Protein AF-A0A317JWA4-F1 (afdb_monomer)

Radius of gyration: 22.28 Å; Cα contacts (8 Å, |Δi|>4): 215; chains: 1; bounding box: 75×47×64 Å

Solvent-accessible surface area (backbone atoms only — not comparable to full-atom values): 10446 Å² total; per-residue (Å²): 138,48,79,30,41,70,58,47,50,59,45,39,51,32,24,43,50,29,19,54,51,36,69,51,45,51,75,50,59,35,30,47,61,43,40,54,51,50,48,53,36,50,50,33,49,51,50,31,51,49,51,54,50,51,41,45,54,52,23,72,74,45,94,72,81,50,48,48,33,58,38,31,61,36,40,56,69,20,45,63,34,45,49,48,29,62,68,49,19,50,55,49,53,51,53,51,44,53,61,39,50,74,37,62,91,49,40,82,43,71,49,53,47,60,60,39,23,61,49,31,35,44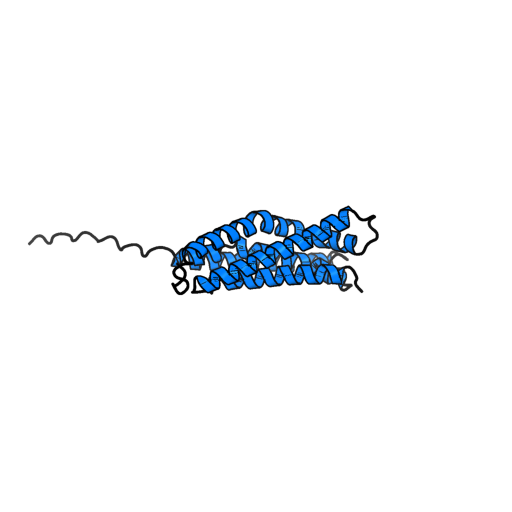,66,56,29,44,35,33,44,47,24,29,57,37,38,46,67,36,53,42,38,51,74,72,44,66,57,74,79,39,69,88,47,30,53,57,53,51,50,53,50,52,50,52,51,49,54,52,46,52,54,30,50,55,53,23,50,61,32,45,63,69,42,52,73,79,75,73,72,73,79,73,72,85,72,82,82,87,125

Nearest PDB structures (foldseek):
  7n9z-assembly1_H  TM=6.787E-01  e=3.037E+00  Escherichia coli
  1dov-assembly1_A  TM=6.190E-01  e=2.265E+00  Mus musculus

pLDDT: mean 80.53, std 8.19, range [46.81, 91.75]

Foldseek 3Di:
DFPLLVLLVVLLVLLVVLLVLLVCLLVDFWLQVNLVSLVVNLVSLVVSLVSLVVLLVVLVVDPCPDSSVLNNVLLPQLVVLNVLCVPQQNVLSVVLNVVSVVCVVPGGDTDALVSSLSSLACSHNLSSVLSSLSNVQSNCVRVVHNQVPDPVRVVVSVVVSVVVSVVSNVVSVVSSVVSVVVNDDPPPPPPPPPDDDDD

Secondary structure (DSSP, 8-state):
--TTHHHHHHHHHHHHHHHHHHHHGGG--BHHHHHHHHHHHHHHHHHHHHHHHHHHHHHHTS-S-SHHHHHHHHTHHHHHHHHHIIIIIHHHHHHHHHHHHTTTTSTTSBPPHHHHHHHT-HHHHHHHHHHHHHTHHHHHHHTT--TTS-HHHHHHHHHHHHHHHHHHHHHHHHHHHHHHHTTSPP-------------

Mean predicted aligned error: 9.05 Å

Structure (mmCIF, N/CA/C/O backbone):
data_AF-A0A317JWA4-F1
#
_entry.id   AF-A0A317JWA4-F1
#
loop_
_atom_site.group_PDB
_atom_site.id
_atom_site.type_symbol
_atom_site.label_atom_id
_atom_site.label_alt_id
_atom_site.label_comp_id
_atom_site.label_asym_id
_atom_site.label_entity_id
_atom_site.label_seq_id
_atom_site.pdbx_PDB_ins_code
_atom_site.Cartn_x
_atom_site.Cartn_y
_atom_site.Cartn_z
_atom_site.occupancy
_atom_site.B_iso_or_equiv
_atom_site.auth_seq_id
_atom_site.auth_comp_id
_atom_site.auth_asym_id
_atom_site.auth_atom_id
_atom_site.pdbx_PDB_model_num
ATOM 1 N N . MET A 1 1 ? 12.865 -14.359 -21.481 1.00 46.81 1 MET A N 1
ATOM 2 C CA . MET A 1 1 ? 11.847 -14.136 -20.443 1.00 46.81 1 MET A CA 1
ATOM 3 C C . MET A 1 1 ? 12.097 -15.112 -19.292 1.00 46.81 1 MET A C 1
ATOM 5 O O . MET A 1 1 ? 12.116 -16.295 -19.587 1.00 46.81 1 MET A O 1
ATOM 9 N N . ASP A 1 2 ? 12.357 -14.796 -18.017 1.00 59.78 2 ASP A N 1
ATOM 10 C CA . ASP A 1 2 ? 12.606 -13.531 -17.308 1.00 59.78 2 ASP A CA 1
ATOM 11 C C . ASP A 1 2 ? 13.135 -13.805 -15.876 1.00 59.78 2 ASP A C 1
ATOM 13 O O . ASP A 1 2 ? 12.371 -13.820 -14.911 1.00 59.78 2 ASP A O 1
ATOM 17 N N . ASP A 1 3 ? 14.452 -13.950 -15.696 1.00 68.00 3 ASP A N 1
ATOM 18 C CA . ASP A 1 3 ? 15.056 -14.156 -14.357 1.00 68.00 3 ASP A CA 1
ATOM 19 C C . ASP A 1 3 ? 14.853 -12.981 -13.385 1.00 68.00 3 ASP A C 1
ATOM 21 O O . ASP A 1 3 ? 15.056 -13.107 -12.184 1.00 68.00 3 ASP A O 1
ATOM 25 N N . HIS A 1 4 ? 14.470 -11.812 -13.894 1.00 74.06 4 HIS A N 1
ATOM 26 C CA . HIS A 1 4 ? 14.166 -10.650 -13.064 1.00 74.06 4 HIS A CA 1
ATOM 27 C C . HIS A 1 4 ? 12.657 -10.501 -12.801 1.00 74.06 4 HIS A C 1
ATOM 29 O O . HIS A 1 4 ? 12.274 -9.966 -11.762 1.00 74.06 4 HIS A O 1
ATOM 35 N N . LEU A 1 5 ? 11.783 -11.044 -13.663 1.00 80.25 5 LEU A N 1
ATOM 36 C CA . LEU A 1 5 ? 10.339 -11.124 -13.401 1.00 80.25 5 LEU A CA 1
ATOM 37 C C . LEU A 1 5 ? 10.052 -12.155 -12.308 1.00 80.25 5 LEU A C 1
ATOM 39 O O . LEU A 1 5 ? 9.226 -11.892 -11.438 1.00 80.25 5 LEU A O 1
ATOM 43 N N . THR A 1 6 ? 10.784 -13.274 -12.279 1.00 83.44 6 THR A N 1
ATOM 44 C CA . THR A 1 6 ? 10.707 -14.264 -11.185 1.00 83.44 6 THR A CA 1
ATOM 45 C C . THR A 1 6 ? 11.052 -13.661 -9.819 1.00 83.44 6 THR A C 1
ATOM 47 O O . THR A 1 6 ? 10.530 -14.122 -8.806 1.00 83.44 6 THR A O 1
ATOM 50 N N . VAL A 1 7 ? 11.861 -12.595 -9.783 1.00 82.69 7 VAL A N 1
ATOM 51 C CA . VAL A 1 7 ? 12.200 -11.831 -8.570 1.00 82.69 7 VAL A CA 1
ATOM 52 C C . VAL A 1 7 ? 11.172 -10.731 -8.270 1.00 82.69 7 VAL A C 1
ATOM 54 O O . VAL A 1 7 ? 10.770 -10.557 -7.119 1.00 82.69 7 VAL A O 1
ATOM 57 N N . LEU A 1 8 ? 10.708 -9.989 -9.281 1.00 84.12 8 LEU A N 1
ATOM 58 C CA . LEU A 1 8 ? 9.765 -8.876 -9.098 1.00 84.12 8 LEU A CA 1
ATOM 59 C C . LEU A 1 8 ? 8.338 -9.339 -8.775 1.00 84.12 8 LEU A C 1
ATOM 61 O O . LEU A 1 8 ? 7.655 -8.708 -7.965 1.00 84.12 8 LEU A O 1
ATOM 65 N N . LEU A 1 9 ? 7.885 -10.442 -9.371 1.00 87.00 9 LEU A N 1
ATOM 66 C CA . LEU A 1 9 ? 6.538 -10.981 -9.189 1.00 87.00 9 LEU A CA 1
ATOM 67 C C . LEU A 1 9 ? 6.206 -11.323 -7.723 1.00 87.00 9 LEU A C 1
ATOM 69 O O . LEU A 1 9 ? 5.162 -10.868 -7.248 1.00 87.00 9 LEU A O 1
ATOM 73 N N . PRO A 1 10 ? 7.048 -12.053 -6.959 1.00 88.81 10 PRO A N 1
ATOM 74 C CA . PRO A 1 10 ? 6.758 -12.328 -5.554 1.00 88.81 10 PRO A CA 1
ATOM 75 C C . PRO A 1 10 ? 6.752 -11.051 -4.709 1.00 88.81 10 PRO A C 1
ATOM 77 O O . PRO A 1 10 ? 5.904 -10.911 -3.829 1.00 88.81 10 PRO A O 1
ATOM 80 N N . ILE A 1 11 ? 7.632 -10.085 -4.997 1.00 87.69 11 ILE A N 1
ATOM 81 C CA . ILE A 1 11 ? 7.652 -8.788 -4.305 1.00 87.69 11 ILE A CA 1
ATOM 82 C C . ILE A 1 11 ? 6.329 -8.054 -4.533 1.00 87.69 11 ILE A C 1
ATOM 84 O O . ILE A 1 11 ? 5.673 -7.641 -3.573 1.00 87.69 11 ILE A O 1
ATOM 88 N N . ALA A 1 12 ? 5.899 -7.944 -5.789 1.00 88.44 12 ALA A N 1
ATOM 89 C CA . ALA A 1 12 ? 4.639 -7.306 -6.147 1.00 88.44 12 ALA A CA 1
ATOM 90 C C . ALA A 1 12 ? 3.431 -8.016 -5.525 1.00 88.44 12 ALA A C 1
ATOM 92 O O . ALA A 1 12 ? 2.554 -7.355 -4.967 1.00 88.44 12 ALA A O 1
ATOM 93 N N . ALA A 1 13 ? 3.410 -9.351 -5.543 1.00 89.62 13 ALA A N 1
ATOM 94 C CA . ALA A 1 13 ? 2.350 -10.144 -4.930 1.00 89.62 13 ALA A CA 1
ATOM 95 C C . ALA A 1 13 ? 2.246 -9.893 -3.416 1.00 89.62 13 ALA A C 1
ATOM 97 O O . ALA A 1 13 ? 1.141 -9.731 -2.894 1.00 89.62 13 ALA A O 1
ATOM 98 N N . VAL A 1 14 ? 3.378 -9.799 -2.709 1.00 91.75 14 VAL A N 1
ATOM 99 C CA . VAL A 1 14 ? 3.403 -9.512 -1.267 1.00 91.75 14 VAL A CA 1
ATOM 100 C C . VAL A 1 14 ? 2.891 -8.100 -0.969 1.00 91.75 14 VAL A C 1
ATOM 102 O O . VAL A 1 14 ? 2.053 -7.939 -0.077 1.00 91.75 14 VAL A O 1
ATOM 105 N N . TRP A 1 15 ? 3.328 -7.085 -1.722 1.00 89.12 15 TRP A N 1
ATOM 106 C CA . TRP A 1 15 ? 2.845 -5.707 -1.556 1.00 89.12 15 TRP A CA 1
ATOM 107 C C . TRP A 1 15 ? 1.352 -5.572 -1.870 1.00 89.12 15 TRP A C 1
ATOM 109 O O . TRP A 1 15 ? 0.616 -4.923 -1.118 1.00 89.12 15 TRP A O 1
ATOM 119 N N . LEU A 1 16 ? 0.875 -6.246 -2.917 1.00 87.38 16 LEU A N 1
ATOM 120 C CA . LEU A 1 16 ? -0.541 -6.286 -3.275 1.00 87.38 16 LEU A CA 1
ATOM 121 C C . LEU A 1 16 ? -1.373 -6.960 -2.175 1.00 87.38 16 LEU A C 1
ATOM 123 O O . LEU A 1 16 ? -2.374 -6.400 -1.722 1.00 87.38 16 LEU A O 1
ATOM 127 N N . ALA A 1 17 ? -0.934 -8.124 -1.690 1.00 89.06 17 ALA A N 1
ATOM 128 C CA . ALA A 1 17 ? -1.590 -8.830 -0.595 1.00 89.06 17 ALA A CA 1
ATOM 129 C C . ALA A 1 17 ? -1.648 -7.963 0.673 1.00 89.06 17 ALA A C 1
ATOM 131 O O . ALA A 1 17 ? -2.700 -7.870 1.309 1.00 89.06 17 ALA A O 1
ATOM 132 N N . ALA A 1 18 ? -0.557 -7.269 1.014 1.00 86.31 18 ALA A N 1
ATOM 133 C CA . ALA A 1 18 ? -0.523 -6.338 2.139 1.00 86.31 18 ALA A CA 1
ATOM 134 C C . ALA A 1 18 ? -1.548 -5.201 1.966 1.00 86.31 18 ALA A C 1
ATOM 136 O O . ALA A 1 18 ? -2.316 -4.918 2.890 1.00 86.31 18 ALA A O 1
ATOM 137 N N . GLY A 1 19 ? -1.621 -4.600 0.774 1.00 84.12 19 GLY A N 1
ATOM 138 C CA . GLY A 1 19 ? -2.586 -3.548 0.444 1.00 84.12 19 GLY A CA 1
ATOM 139 C C . GLY A 1 19 ? -4.048 -4.003 0.549 1.00 84.12 19 GLY A C 1
ATOM 140 O O . GLY A 1 19 ? -4.878 -3.277 1.103 1.00 84.12 19 GLY A O 1
ATOM 141 N N . ILE A 1 20 ? -4.365 -5.217 0.086 1.00 85.88 20 ILE A N 1
ATOM 142 C CA . ILE A 1 20 ? -5.709 -5.820 0.193 1.00 85.88 20 ILE A CA 1
ATOM 143 C C . ILE A 1 20 ? -6.069 -6.086 1.659 1.00 85.88 20 ILE A C 1
ATOM 145 O O . ILE A 1 20 ? -7.181 -5.795 2.112 1.00 85.88 20 ILE A O 1
ATOM 149 N N . VAL A 1 21 ? -5.126 -6.629 2.432 1.00 86.75 21 VAL A N 1
ATOM 150 C CA . VAL A 1 21 ? -5.325 -6.911 3.858 1.00 86.75 21 VAL A CA 1
ATOM 151 C C . VAL A 1 21 ? -5.569 -5.617 4.637 1.00 86.75 21 VAL A C 1
ATOM 153 O O . VAL A 1 21 ? -6.487 -5.584 5.462 1.00 86.75 21 VAL A O 1
ATOM 156 N N . ALA A 1 22 ? -4.808 -4.558 4.350 1.00 86.19 22 ALA A N 1
ATOM 157 C CA . ALA A 1 22 ? -4.971 -3.247 4.971 1.00 86.19 22 ALA A CA 1
ATOM 158 C C . ALA A 1 22 ? -6.333 -2.611 4.652 1.00 86.19 22 ALA A C 1
ATOM 160 O O . ALA A 1 22 ? -7.020 -2.148 5.565 1.00 86.19 22 ALA A O 1
ATOM 161 N N . ASP A 1 23 ? -6.786 -2.669 3.396 1.00 85.38 23 ASP A N 1
ATOM 162 C CA . ASP A 1 23 ? -8.100 -2.147 2.987 1.00 85.38 23 ASP A CA 1
ATOM 163 C C . ASP A 1 23 ? -9.266 -2.885 3.682 1.00 85.38 23 ASP A C 1
ATOM 165 O O . ASP A 1 23 ? -10.340 -2.325 3.943 1.00 85.38 23 ASP A O 1
ATOM 169 N N . GLY A 1 24 ? -9.047 -4.142 4.065 1.00 82.69 24 GLY A N 1
ATOM 170 C CA . GLY A 1 24 ? -10.004 -4.947 4.814 1.00 82.69 24 GLY A CA 1
ATOM 171 C C . GLY A 1 24 ? -10.079 -4.660 6.320 1.00 82.69 24 GLY A C 1
ATOM 172 O O . GLY A 1 24 ? -11.058 -5.080 6.942 1.00 82.69 24 GLY A O 1
ATOM 173 N N . LEU A 1 25 ? -9.102 -3.976 6.930 1.00 82.00 25 LEU A N 1
ATOM 174 C CA . LEU A 1 25 ? -9.050 -3.782 8.391 1.00 82.00 25 LEU A CA 1
ATOM 175 C C . LEU A 1 25 ? -10.257 -3.020 8.974 1.00 82.00 25 LEU A C 1
ATOM 177 O O . LEU A 1 25 ? -10.828 -3.506 9.950 1.00 82.00 25 LEU A O 1
ATOM 181 N N . PRO A 1 26 ? -10.725 -1.895 8.394 1.00 80.06 26 PRO A N 1
ATOM 182 C CA . PRO A 1 26 ? -11.790 -1.090 9.010 1.00 80.06 26 PRO A CA 1
ATOM 183 C C . PRO A 1 26 ? -13.173 -1.758 9.000 1.00 80.06 26 PRO A C 1
ATOM 185 O O . PRO A 1 26 ? -14.088 -1.315 9.697 1.00 80.06 26 PRO A O 1
ATOM 188 N N . ARG A 1 27 ? -13.347 -2.811 8.187 1.00 79.88 27 ARG A N 1
ATOM 189 C CA . ARG A 1 27 ? -14.602 -3.577 8.082 1.00 79.88 27 ARG A CA 1
ATOM 190 C C . ARG A 1 27 ? -14.746 -4.636 9.176 1.00 79.88 27 ARG A C 1
ATOM 192 O O . ARG A 1 27 ? -15.767 -5.299 9.224 1.00 79.88 27 ARG A O 1
ATOM 199 N N . LEU A 1 28 ? -13.730 -4.831 10.015 1.00 80.75 28 LEU A N 1
ATOM 200 C CA . LEU A 1 28 ? -13.779 -5.822 11.082 1.00 80.75 28 LEU A CA 1
ATOM 201 C C . LEU A 1 28 ? -14.456 -5.246 12.324 1.00 80.75 28 LEU A C 1
ATOM 203 O O . LEU A 1 28 ? -14.030 -4.215 12.841 1.00 80.75 28 LEU A O 1
ATOM 207 N N . ASP A 1 29 ? -15.471 -5.954 12.816 1.00 79.38 29 ASP A N 1
ATOM 208 C CA . ASP A 1 29 ? -16.260 -5.519 13.974 1.00 79.38 29 ASP A CA 1
ATOM 209 C C . ASP A 1 29 ? -15.769 -6.119 15.302 1.00 79.38 29 ASP A C 1
ATOM 211 O O . ASP A 1 29 ? -16.098 -5.605 16.365 1.00 79.38 29 ASP A O 1
ATOM 215 N N . ARG A 1 30 ? -14.946 -7.179 15.262 1.00 80.06 30 ARG A N 1
ATOM 216 C CA . ARG A 1 30 ? -14.456 -7.893 16.459 1.00 80.06 30 ARG A CA 1
ATOM 217 C C . ARG A 1 30 ? -12.973 -7.655 16.723 1.00 80.06 30 ARG A C 1
ATOM 219 O O . ARG A 1 30 ? -12.146 -7.768 15.808 1.00 80.06 30 ARG A O 1
ATOM 226 N N . ALA A 1 31 ? -12.616 -7.450 17.992 1.00 79.94 31 ALA A N 1
ATOM 227 C CA . ALA A 1 31 ? -11.235 -7.227 18.426 1.00 79.94 31 ALA A CA 1
ATOM 228 C C . ALA A 1 31 ? -10.292 -8.391 18.055 1.00 79.94 31 ALA A C 1
ATOM 230 O O . ALA A 1 31 ? -9.182 -8.170 17.559 1.00 79.94 31 ALA A O 1
ATOM 231 N N . ARG A 1 32 ? -10.743 -9.649 18.197 1.00 81.88 32 ARG A N 1
ATOM 232 C CA . ARG A 1 32 ? -9.956 -10.841 17.817 1.00 81.88 32 ARG A CA 1
ATOM 233 C C . ARG A 1 32 ? -9.615 -10.884 16.327 1.00 81.88 32 ARG A C 1
ATOM 235 O O . ARG A 1 32 ? -8.467 -11.156 15.963 1.00 81.88 32 ARG A O 1
ATOM 242 N N . ALA A 1 33 ? -10.598 -10.608 15.470 1.00 83.88 33 ALA A N 1
ATOM 243 C CA . ALA A 1 33 ? -10.411 -10.600 14.021 1.00 83.88 33 ALA A CA 1
ATOM 244 C C . ALA A 1 33 ? -9.418 -9.506 13.613 1.00 83.88 33 ALA A C 1
ATOM 246 O O . ALA A 1 33 ? -8.515 -9.748 12.805 1.00 83.88 33 ALA A O 1
ATOM 247 N N . LEU A 1 34 ? -9.529 -8.331 14.237 1.00 83.44 34 LEU A N 1
ATOM 248 C CA . LEU A 1 34 ? -8.625 -7.219 13.995 1.00 83.44 34 LEU A CA 1
ATOM 249 C C . LEU A 1 34 ? -7.194 -7.529 14.442 1.00 83.44 34 LEU A C 1
ATOM 251 O O . LEU A 1 34 ? -6.256 -7.257 13.693 1.00 83.44 34 LEU A O 1
ATOM 255 N N . ARG A 1 35 ? -7.009 -8.177 15.598 1.00 83.44 35 ARG A N 1
ATOM 256 C CA . ARG A 1 35 ? -5.684 -8.605 16.072 1.00 83.44 35 ARG A CA 1
ATOM 257 C C . ARG A 1 35 ? -5.032 -9.596 15.107 1.00 83.44 35 ARG A C 1
ATOM 259 O O . ARG A 1 35 ? -3.867 -9.421 14.748 1.00 83.44 35 ARG A O 1
ATOM 266 N N . ARG A 1 36 ? -5.781 -10.606 14.643 1.00 86.81 36 ARG A N 1
ATOM 267 C CA . ARG A 1 36 ? -5.279 -11.614 13.690 1.00 86.81 36 ARG A CA 1
ATOM 268 C C . ARG A 1 36 ? -4.895 -10.978 12.356 1.00 86.81 36 ARG A C 1
ATOM 270 O O . ARG A 1 36 ? -3.815 -11.257 11.841 1.00 86.81 36 ARG A O 1
ATOM 277 N N . ARG A 1 37 ? -5.743 -10.097 11.818 1.00 86.88 37 ARG A N 1
ATOM 278 C CA . ARG A 1 37 ? -5.503 -9.447 10.521 1.00 86.88 37 ARG A CA 1
ATOM 279 C C . ARG A 1 37 ? -4.377 -8.414 10.585 1.00 86.88 37 ARG A C 1
ATOM 281 O O . ARG A 1 37 ? -3.575 -8.350 9.665 1.00 86.88 37 ARG A O 1
ATOM 288 N N . THR A 1 38 ? -4.243 -7.691 11.697 1.00 85.94 38 THR A N 1
ATOM 289 C CA . THR A 1 38 ? -3.090 -6.805 11.958 1.00 85.94 38 THR A CA 1
ATOM 290 C C . THR A 1 38 ? -1.785 -7.600 12.086 1.00 85.94 38 THR A C 1
ATOM 292 O O . THR A 1 38 ? -0.732 -7.150 11.634 1.00 85.94 38 THR A O 1
ATOM 295 N N . GLY A 1 39 ? -1.843 -8.809 12.659 1.00 85.88 39 GLY A N 1
ATOM 296 C CA . GLY A 1 39 ? -0.725 -9.755 12.671 1.00 85.88 39 GLY A CA 1
ATOM 297 C C . GLY A 1 39 ? -0.278 -10.144 11.261 1.00 85.88 39 GLY A C 1
ATOM 298 O O . GLY A 1 39 ? 0.886 -9.943 10.929 1.00 85.88 39 GLY A O 1
ATOM 299 N N . TRP A 1 40 ? -1.215 -10.597 10.423 1.00 90.06 40 TRP A N 1
ATOM 300 C CA . TRP A 1 40 ? -0.970 -10.901 9.004 1.00 90.06 40 TRP A CA 1
ATOM 301 C C . TRP A 1 40 ? -0.444 -9.701 8.215 1.00 90.06 40 TRP A C 1
ATOM 303 O O . TRP A 1 40 ? 0.461 -9.835 7.397 1.00 90.06 40 TRP A O 1
ATOM 313 N N . LEU A 1 41 ? -0.979 -8.508 8.474 1.00 88.06 41 LEU A N 1
ATOM 314 C CA . LEU A 1 41 ? -0.477 -7.296 7.842 1.00 88.06 41 LEU A CA 1
ATOM 315 C C . LEU A 1 41 ? 0.976 -7.023 8.243 1.00 88.06 41 LEU A C 1
ATOM 317 O O . LEU A 1 41 ? 1.785 -6.665 7.394 1.00 88.06 41 LEU A O 1
ATOM 321 N N . SER A 1 42 ? 1.320 -7.224 9.519 1.00 86.56 42 SER A N 1
ATOM 322 C CA . SER A 1 42 ? 2.694 -7.051 10.004 1.00 86.56 42 SER A CA 1
ATOM 323 C C . SER A 1 42 ? 3.652 -8.010 9.304 1.00 86.56 42 SER A C 1
ATOM 325 O O . SER A 1 42 ? 4.716 -7.580 8.870 1.00 86.56 42 SER A O 1
ATOM 327 N N . THR A 1 43 ? 3.277 -9.288 9.177 1.00 90.69 43 THR A N 1
ATOM 328 C CA . THR A 1 43 ? 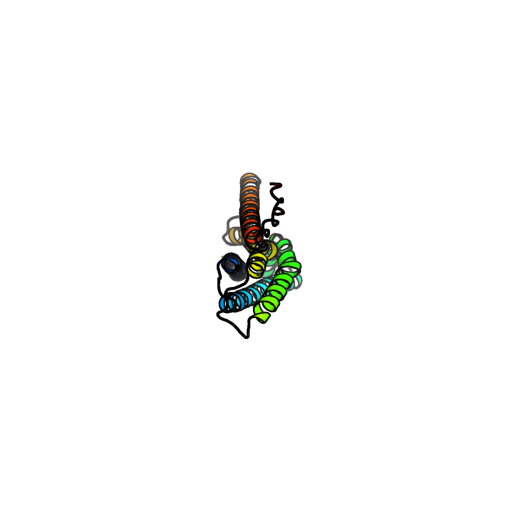4.120 -10.291 8.516 1.00 90.69 43 THR A CA 1
ATOM 329 C C . THR A 1 43 ? 4.306 -9.949 7.047 1.00 90.69 43 THR A C 1
ATOM 331 O O . THR A 1 43 ? 5.442 -9.824 6.618 1.00 90.69 43 THR A O 1
ATOM 334 N N . LEU A 1 44 ? 3.226 -9.671 6.307 1.00 89.62 44 LEU A N 1
ATOM 335 C CA . LEU A 1 44 ? 3.310 -9.292 4.891 1.00 89.62 44 LEU A CA 1
ATOM 336 C C . LEU A 1 44 ? 4.143 -8.025 4.672 1.00 89.62 44 LEU A C 1
ATOM 338 O O . LEU A 1 44 ? 4.957 -7.981 3.759 1.00 89.62 44 LEU A O 1
ATOM 342 N N . THR A 1 45 ? 3.985 -7.015 5.531 1.00 88.00 45 THR A N 1
ATOM 343 C CA . THR A 1 45 ? 4.748 -5.762 5.424 1.00 88.00 45 THR A CA 1
ATOM 344 C C . THR A 1 45 ? 6.240 -5.995 5.666 1.00 88.00 45 THR A C 1
ATOM 346 O O . THR A 1 45 ? 7.070 -5.476 4.925 1.00 88.00 45 THR A O 1
ATOM 349 N N . LEU A 1 46 ? 6.599 -6.784 6.685 1.00 90.25 46 LEU A N 1
ATOM 350 C CA . LEU A 1 46 ? 7.998 -7.112 6.969 1.00 90.25 46 LEU A CA 1
ATOM 351 C C . LEU A 1 46 ? 8.605 -8.004 5.884 1.00 90.25 46 LEU A C 1
ATOM 353 O O . LEU A 1 46 ? 9.748 -7.781 5.503 1.00 90.25 46 LEU A O 1
ATOM 357 N N . THR A 1 47 ? 7.845 -8.964 5.354 1.00 91.12 47 THR A N 1
ATOM 358 C CA . THR A 1 47 ? 8.274 -9.790 4.220 1.00 91.12 47 THR A CA 1
ATOM 359 C C . THR A 1 47 ? 8.491 -8.934 2.976 1.00 91.12 47 THR A C 1
ATOM 361 O O . THR A 1 47 ? 9.535 -9.054 2.348 1.00 91.12 47 THR A O 1
ATOM 364 N N . GLY A 1 48 ? 7.565 -8.028 2.649 1.00 87.50 48 GLY A N 1
ATOM 365 C CA . GLY A 1 48 ? 7.697 -7.116 1.509 1.00 87.50 48 GLY A CA 1
ATOM 366 C C . GLY A 1 48 ? 8.932 -6.226 1.628 1.00 87.50 48 GLY A C 1
ATOM 367 O O . GLY A 1 48 ? 9.740 -6.175 0.706 1.00 87.50 48 GLY A O 1
ATOM 368 N N . LEU A 1 49 ? 9.136 -5.603 2.795 1.00 88.94 49 LEU A N 1
ATOM 369 C CA . LEU A 1 49 ? 10.337 -4.810 3.082 1.00 88.94 49 LEU A CA 1
ATOM 370 C C . LEU A 1 49 ? 11.619 -5.642 2.999 1.00 88.94 49 LEU A C 1
ATOM 372 O O . LEU A 1 49 ? 12.594 -5.190 2.407 1.00 88.94 49 LEU A O 1
ATOM 376 N N . GLY A 1 50 ? 11.617 -6.847 3.572 1.00 89.50 50 GLY A N 1
ATOM 377 C CA . GLY A 1 50 ? 12.765 -7.749 3.558 1.00 89.50 50 GLY A CA 1
ATOM 378 C C . GLY A 1 50 ? 13.151 -8.171 2.144 1.00 89.50 50 GLY A C 1
ATOM 379 O O . GLY A 1 50 ? 14.321 -8.082 1.790 1.00 89.50 50 GLY A O 1
ATOM 380 N N . LEU A 1 51 ? 12.177 -8.557 1.314 1.00 87.38 51 LEU A N 1
ATOM 381 C CA . LEU A 1 51 ? 12.425 -8.925 -0.081 1.00 87.38 51 LEU A CA 1
ATOM 382 C C . LEU A 1 51 ? 12.933 -7.730 -0.897 1.00 87.38 51 LEU A C 1
ATOM 384 O O . LEU A 1 51 ? 13.919 -7.861 -1.616 1.00 87.38 51 LEU A O 1
ATOM 388 N N . THR A 1 52 ? 12.309 -6.555 -0.760 1.00 86.44 52 THR A N 1
ATOM 389 C CA . THR A 1 52 ? 12.766 -5.338 -1.448 1.00 86.44 52 THR A CA 1
ATOM 390 C C . THR A 1 52 ? 14.190 -4.961 -1.031 1.00 86.44 52 THR A C 1
ATOM 392 O O . THR A 1 52 ? 15.023 -4.692 -1.893 1.00 86.44 52 THR A O 1
ATOM 395 N N . ALA A 1 53 ? 14.503 -4.991 0.267 1.00 86.06 53 ALA A N 1
ATOM 396 C CA . ALA A 1 53 ? 15.847 -4.708 0.763 1.00 86.06 53 ALA A CA 1
ATOM 397 C C . ALA A 1 53 ? 16.872 -5.742 0.276 1.00 86.06 53 ALA A C 1
ATOM 399 O O . ALA A 1 53 ? 17.958 -5.357 -0.143 1.00 86.06 53 ALA A O 1
ATOM 400 N N . ALA A 1 54 ? 16.523 -7.032 0.281 1.00 86.00 54 ALA A N 1
ATOM 401 C CA . ALA A 1 54 ? 17.400 -8.097 -0.195 1.00 86.00 54 ALA A CA 1
ATOM 402 C C . ALA A 1 54 ? 17.786 -7.902 -1.667 1.00 86.00 54 ALA A C 1
ATOM 404 O O . ALA A 1 54 ? 18.964 -8.003 -1.995 1.00 86.00 54 ALA A O 1
ATOM 405 N N . VAL A 1 55 ? 16.828 -7.556 -2.535 1.00 84.31 55 VAL A N 1
ATOM 406 C CA . VAL A 1 55 ? 17.113 -7.290 -3.956 1.00 84.31 55 VAL A CA 1
ATOM 407 C C . VAL A 1 55 ? 17.985 -6.050 -4.136 1.00 84.31 55 VAL A C 1
ATOM 409 O O . VAL A 1 55 ? 18.934 -6.093 -4.913 1.00 84.31 55 VAL A O 1
ATOM 412 N N . LEU A 1 56 ? 17.719 -4.965 -3.403 1.00 84.06 56 LEU A N 1
ATOM 413 C CA . LEU A 1 56 ? 18.545 -3.754 -3.477 1.00 84.06 56 LEU A CA 1
ATOM 414 C C . LEU A 1 56 ? 19.983 -4.012 -3.007 1.00 84.06 56 LEU A C 1
ATOM 416 O O . LEU A 1 56 ? 20.926 -3.590 -3.668 1.00 84.06 56 LEU A O 1
ATOM 420 N N . ILE A 1 57 ? 20.161 -4.732 -1.895 1.00 84.94 57 ILE A N 1
ATOM 421 C CA . ILE A 1 57 ? 21.486 -5.090 -1.367 1.00 84.94 57 ILE A CA 1
ATOM 422 C C . ILE A 1 57 ? 22.222 -6.012 -2.343 1.00 84.94 57 ILE A C 1
ATOM 424 O O . ILE A 1 57 ? 23.398 -5.791 -2.614 1.00 84.94 57 ILE A O 1
ATOM 428 N N . ALA A 1 58 ? 21.538 -7.018 -2.890 1.00 83.31 58 ALA A N 1
ATOM 429 C CA . ALA A 1 58 ? 22.136 -7.941 -3.846 1.00 83.31 58 ALA A CA 1
ATOM 430 C C . ALA A 1 58 ? 22.539 -7.237 -5.155 1.00 83.31 58 ALA A C 1
ATOM 432 O O . ALA A 1 58 ? 23.604 -7.535 -5.687 1.00 83.31 58 ALA A O 1
ATOM 433 N N . GLY A 1 59 ? 21.757 -6.259 -5.628 1.00 79.31 59 GLY A N 1
ATOM 434 C CA . GLY A 1 59 ? 22.134 -5.418 -6.771 1.00 79.31 59 GLY A CA 1
ATOM 435 C C . GLY A 1 59 ? 23.355 -4.537 -6.485 1.00 79.31 59 GLY A C 1
ATOM 436 O O . GLY A 1 59 ? 24.248 -4.427 -7.313 1.00 79.31 59 GLY A O 1
ATOM 437 N N . LEU A 1 60 ? 23.468 -3.967 -5.278 1.00 79.06 60 LEU A N 1
ATOM 438 C CA . LEU A 1 60 ? 24.650 -3.181 -4.884 1.00 79.06 60 LEU A CA 1
ATOM 439 C C . LEU A 1 60 ? 25.944 -4.008 -4.826 1.00 79.06 60 LEU A C 1
ATOM 441 O O . LEU A 1 60 ? 27.029 -3.455 -4.985 1.00 79.06 60 LEU A O 1
ATOM 445 N N . GLN A 1 61 ? 25.841 -5.310 -4.555 1.00 79.31 61 GLN A N 1
ATOM 446 C CA . GLN A 1 61 ? 26.984 -6.225 -4.455 1.00 79.31 61 GLN A CA 1
ATOM 447 C C . GLN A 1 61 ? 27.378 -6.851 -5.797 1.00 79.31 61 GLN A C 1
ATOM 449 O O . GLN A 1 61 ? 28.383 -7.558 -5.873 1.00 79.31 61 GLN A O 1
ATOM 454 N N . SER A 1 62 ? 26.586 -6.629 -6.843 1.00 75.88 62 SER A N 1
ATOM 455 C CA . SER A 1 62 ? 26.759 -7.279 -8.132 1.00 75.88 62 SER A CA 1
ATOM 456 C C . SER A 1 62 ? 27.517 -6.390 -9.120 1.00 75.88 62 SER A C 1
ATOM 458 O O . SER A 1 62 ? 27.469 -5.164 -9.065 1.00 75.88 62 SER A O 1
ATOM 460 N N . ALA A 1 63 ? 28.225 -7.013 -10.063 1.00 71.06 63 ALA A N 1
ATOM 461 C CA . ALA A 1 63 ? 29.035 -6.329 -11.075 1.00 71.06 63 ALA A CA 1
ATOM 462 C C . ALA A 1 63 ? 28.209 -5.751 -12.250 1.00 71.06 63 ALA A C 1
ATOM 464 O O . ALA A 1 63 ? 28.758 -5.490 -13.320 1.00 71.06 63 ALA A O 1
ATOM 465 N N . GLY A 1 64 ? 26.891 -5.582 -12.089 1.00 67.19 64 GLY A N 1
ATOM 466 C CA . GLY A 1 64 ? 26.017 -4.905 -13.055 1.00 67.19 64 GLY A CA 1
ATOM 467 C C . GLY A 1 64 ? 25.529 -5.754 -14.234 1.00 67.19 64 GLY A C 1
ATOM 468 O O . GLY A 1 64 ? 24.879 -5.231 -15.137 1.00 67.19 64 GLY A O 1
ATOM 469 N N . THR A 1 65 ? 25.830 -7.054 -14.265 1.00 68.62 65 THR A N 1
ATOM 470 C CA . THR A 1 65 ? 25.475 -7.954 -15.382 1.00 68.62 65 THR A CA 1
ATOM 471 C C . THR A 1 65 ? 24.370 -8.954 -15.038 1.00 68.62 65 THR A C 1
ATOM 473 O O . THR A 1 65 ? 23.914 -9.710 -15.900 1.00 68.62 65 THR A O 1
ATOM 476 N N . THR A 1 66 ? 23.895 -8.957 -13.794 1.00 75.25 66 THR A N 1
ATOM 477 C CA . THR A 1 66 ? 22.978 -9.979 -13.281 1.00 75.25 66 THR A CA 1
ATOM 478 C C . THR A 1 66 ? 21.508 -9.573 -13.439 1.00 75.25 66 THR A C 1
ATOM 480 O O . THR A 1 66 ? 21.176 -8.388 -13.505 1.00 75.25 66 THR A O 1
ATOM 483 N N . PRO A 1 67 ? 20.567 -10.535 -13.467 1.00 66.88 67 PRO A N 1
ATOM 484 C CA . PRO A 1 67 ? 19.131 -10.234 -13.442 1.00 66.88 67 PRO A CA 1
ATOM 485 C C . PRO A 1 67 ? 18.696 -9.443 -12.197 1.00 66.88 67 PRO A C 1
ATOM 487 O O . PRO A 1 67 ? 17.729 -8.683 -12.258 1.00 66.88 67 PRO A O 1
ATOM 490 N N . VAL A 1 68 ? 19.432 -9.569 -11.090 1.00 71.12 68 VAL A N 1
ATOM 491 C CA . VAL A 1 68 ? 19.199 -8.814 -9.852 1.00 71.12 68 VAL A CA 1
ATOM 492 C C . VAL A 1 68 ? 19.459 -7.318 -10.048 1.00 71.12 68 VAL A C 1
ATOM 494 O O . VAL A 1 68 ? 18.711 -6.508 -9.510 1.00 71.12 68 VAL A O 1
ATOM 497 N N . ASP A 1 69 ? 20.427 -6.941 -10.887 1.00 72.44 69 ASP A N 1
ATOM 498 C CA . ASP A 1 69 ? 20.729 -5.534 -11.191 1.00 72.44 69 ASP A CA 1
ATOM 499 C C . ASP A 1 69 ? 19.571 -4.854 -11.923 1.00 72.44 69 ASP A C 1
ATOM 501 O O . ASP A 1 69 ? 19.149 -3.749 -11.576 1.00 72.44 69 ASP A O 1
ATOM 505 N N . ARG A 1 70 ? 18.978 -5.564 -12.891 1.00 71.69 70 ARG A N 1
ATOM 506 C CA . ARG A 1 70 ? 17.774 -5.105 -13.601 1.00 71.69 70 ARG A CA 1
ATOM 507 C C . ARG A 1 70 ? 16.567 -4.999 -12.670 1.00 71.69 70 ARG A C 1
ATOM 509 O O . ARG A 1 70 ? 15.824 -4.021 -12.748 1.00 71.69 70 ARG A O 1
ATOM 516 N N . ALA A 1 71 ? 16.388 -5.957 -11.760 1.00 74.75 71 ALA A N 1
ATOM 517 C CA . ALA A 1 71 ? 15.332 -5.885 -10.753 1.00 74.75 71 ALA A CA 1
ATOM 518 C C . ALA A 1 71 ? 15.540 -4.704 -9.784 1.00 74.75 71 ALA A C 1
ATOM 520 O O . ALA A 1 71 ? 14.584 -3.990 -9.481 1.00 74.75 71 ALA A O 1
ATOM 521 N N . ALA A 1 72 ? 16.775 -4.454 -9.339 1.00 76.44 72 ALA A N 1
ATOM 522 C CA . ALA A 1 72 ? 17.118 -3.343 -8.454 1.00 76.44 72 ALA A CA 1
ATOM 523 C C . ALA A 1 72 ? 16.854 -1.977 -9.109 1.00 76.44 72 ALA A C 1
ATOM 525 O O . ALA A 1 72 ? 16.264 -1.102 -8.472 1.00 76.44 72 ALA A O 1
ATOM 526 N N . ALA A 1 73 ? 17.190 -1.815 -10.393 1.00 75.94 73 ALA A N 1
ATOM 527 C CA . ALA A 1 73 ? 16.848 -0.616 -11.159 1.00 75.94 73 ALA A CA 1
ATOM 528 C C . ALA A 1 73 ? 15.323 -0.413 -11.263 1.00 75.94 73 ALA A C 1
ATOM 530 O O . ALA A 1 73 ? 14.824 0.689 -11.031 1.00 75.94 73 ALA A O 1
ATOM 531 N N . GLY A 1 74 ? 14.563 -1.484 -11.519 1.00 74.06 74 GLY A N 1
ATOM 532 C CA . GLY A 1 74 ? 13.095 -1.444 -11.556 1.00 74.06 74 GLY A CA 1
ATOM 533 C C . GLY A 1 74 ? 12.442 -1.104 -10.209 1.00 74.06 74 GLY A C 1
ATOM 534 O O . GLY A 1 74 ? 11.358 -0.522 -10.168 1.00 74.06 74 GLY A O 1
ATOM 535 N N . LEU A 1 75 ? 13.111 -1.404 -9.092 1.00 80.38 75 LEU A N 1
ATOM 536 C CA . LEU A 1 75 ? 12.636 -1.070 -7.747 1.00 80.38 75 LEU A CA 1
ATOM 537 C C . LEU A 1 75 ? 12.800 0.410 -7.384 1.00 80.38 75 LEU A C 1
ATOM 539 O O . LEU A 1 75 ? 12.187 0.839 -6.405 1.00 80.38 75 LEU A O 1
ATOM 543 N N . ALA A 1 76 ? 13.566 1.201 -8.144 1.00 81.06 76 ALA A N 1
ATOM 544 C CA . ALA A 1 76 ? 13.875 2.593 -7.811 1.00 81.06 76 ALA A CA 1
ATOM 545 C C . ALA A 1 76 ? 12.614 3.431 -7.528 1.00 81.06 76 ALA A C 1
ATOM 547 O O . ALA A 1 76 ? 12.545 4.109 -6.503 1.00 81.06 76 ALA A O 1
ATOM 548 N N . LEU A 1 77 ? 11.572 3.306 -8.357 1.00 78.94 77 LEU A N 1
ATOM 549 C CA . LEU A 1 77 ? 10.295 4.012 -8.168 1.00 78.94 77 LEU A CA 1
ATOM 550 C C . LEU A 1 77 ? 9.536 3.567 -6.906 1.00 78.94 77 LEU A C 1
ATOM 552 O O . LEU A 1 77 ? 8.818 4.358 -6.295 1.00 78.94 77 LEU A O 1
ATOM 556 N N . ALA A 1 78 ? 9.710 2.313 -6.487 1.00 83.38 78 ALA A N 1
ATOM 557 C CA . ALA A 1 78 ? 9.070 1.752 -5.302 1.00 83.38 78 ALA A CA 1
ATOM 558 C C . ALA A 1 78 ? 9.838 2.047 -3.998 1.00 83.38 78 ALA A C 1
ATOM 560 O O . ALA A 1 78 ? 9.265 1.896 -2.916 1.00 83.38 78 ALA A O 1
ATOM 561 N N . THR A 1 79 ? 11.097 2.503 -4.067 1.00 84.25 79 THR A N 1
ATOM 562 C CA . THR A 1 79 ? 11.929 2.775 -2.877 1.00 84.25 79 THR A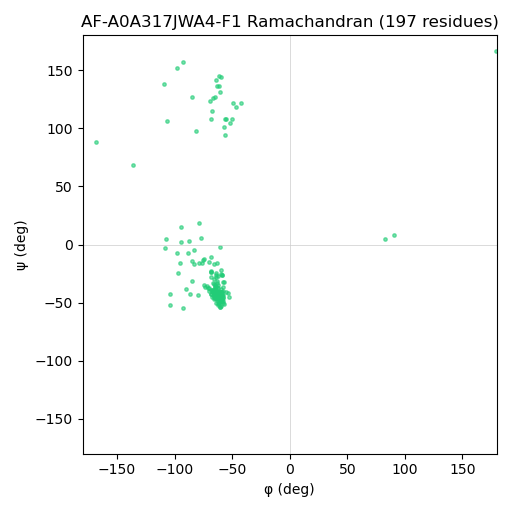 CA 1
ATOM 563 C C . THR A 1 79 ? 11.317 3.830 -1.959 1.00 84.25 79 THR A C 1
ATOM 565 O O . THR A 1 79 ? 11.193 3.600 -0.756 1.00 84.25 79 THR A O 1
ATOM 568 N N . ALA A 1 80 ? 10.878 4.961 -2.515 1.00 86.06 80 ALA A N 1
ATOM 569 C CA . ALA A 1 80 ? 10.299 6.059 -1.752 1.00 86.06 80 ALA A CA 1
ATOM 570 C C . ALA A 1 80 ? 9.029 5.642 -0.982 1.00 86.06 80 ALA A C 1
ATOM 572 O O . ALA A 1 80 ? 9.003 5.797 0.244 1.00 86.06 80 ALA A O 1
ATOM 573 N N . PRO A 1 81 ? 7.989 5.058 -1.613 1.00 82.81 81 PRO A N 1
ATOM 574 C CA . PRO A 1 81 ? 6.820 4.607 -0.865 1.00 82.81 81 PRO A CA 1
ATOM 575 C C . PRO A 1 81 ? 7.146 3.440 0.086 1.00 82.81 81 PRO A C 1
ATOM 577 O O . PRO A 1 81 ? 6.610 3.406 1.194 1.00 82.81 81 PRO A O 1
ATOM 580 N N . ALA A 1 82 ? 8.080 2.540 -0.251 1.00 83.50 82 ALA A N 1
ATOM 581 C CA . ALA A 1 82 ? 8.538 1.499 0.677 1.00 83.50 82 ALA A CA 1
ATOM 582 C C . ALA A 1 82 ? 9.235 2.078 1.928 1.00 83.50 82 ALA A C 1
ATOM 584 O O . ALA A 1 82 ? 9.019 1.588 3.039 1.00 83.50 82 ALA A O 1
ATOM 585 N N . ALA A 1 83 ? 10.004 3.160 1.793 1.00 82.81 83 ALA A N 1
ATOM 586 C CA . ALA A 1 83 ? 10.595 3.863 2.932 1.00 82.81 83 ALA A CA 1
ATOM 587 C C . ALA A 1 83 ? 9.514 4.480 3.835 1.00 82.81 83 ALA A C 1
ATOM 589 O O . ALA A 1 83 ? 9.582 4.362 5.062 1.00 82.81 83 ALA A O 1
ATOM 590 N N . VAL A 1 84 ? 8.462 5.059 3.245 1.00 87.31 84 VAL A N 1
ATOM 591 C CA . VAL A 1 84 ? 7.292 5.542 4.000 1.00 87.31 84 VAL A CA 1
ATOM 592 C C . VAL A 1 84 ? 6.626 4.394 4.763 1.00 87.31 84 VAL A C 1
ATOM 594 O O . VAL A 1 84 ? 6.269 4.558 5.934 1.00 87.31 84 VAL A O 1
ATOM 597 N N . VAL A 1 85 ? 6.504 3.211 4.155 1.00 86.56 85 VAL A N 1
ATOM 598 C CA . VAL A 1 85 ? 5.986 2.018 4.842 1.00 86.56 85 VAL A CA 1
ATOM 599 C C . VAL A 1 85 ? 6.856 1.658 6.050 1.00 86.56 85 VAL A C 1
ATOM 601 O O . VAL A 1 85 ? 6.333 1.468 7.155 1.00 86.56 85 VAL A O 1
ATOM 604 N N . ALA A 1 86 ? 8.175 1.599 5.868 1.00 84.81 86 ALA A N 1
ATOM 605 C CA . ALA A 1 86 ? 9.117 1.259 6.931 1.00 84.81 86 ALA A CA 1
ATOM 606 C C . ALA A 1 86 ? 9.047 2.246 8.109 1.00 84.81 86 ALA A C 1
ATOM 608 O O . ALA A 1 86 ? 8.999 1.834 9.272 1.00 84.81 86 ALA A O 1
ATOM 609 N N . LEU A 1 87 ? 8.990 3.548 7.821 1.00 88.00 87 LEU A N 1
ATOM 610 C CA . LEU A 1 87 ? 9.022 4.604 8.834 1.00 88.00 87 LEU A CA 1
ATOM 611 C C . LEU A 1 87 ? 7.665 4.815 9.516 1.00 88.00 87 LEU A C 1
ATOM 613 O O . LEU A 1 87 ? 7.597 4.955 10.742 1.00 88.00 87 LEU A O 1
ATOM 617 N N . CYS A 1 88 ? 6.577 4.836 8.747 1.00 87.69 88 CYS A N 1
ATOM 618 C CA . CYS A 1 88 ? 5.258 5.234 9.232 1.00 87.69 88 CYS A CA 1
ATOM 619 C C . CYS A 1 88 ? 4.333 4.036 9.460 1.00 87.69 88 CYS A C 1
ATOM 621 O O . CYS A 1 88 ? 3.753 3.901 10.545 1.00 87.69 88 CYS A O 1
ATOM 623 N N . THR A 1 89 ? 4.187 3.164 8.461 1.00 83.12 89 THR A N 1
ATOM 624 C CA . THR A 1 89 ? 3.208 2.068 8.492 1.00 83.12 89 THR A CA 1
ATOM 625 C C . THR A 1 89 ? 3.569 1.032 9.551 1.00 83.12 89 THR A C 1
ATOM 627 O O . THR A 1 89 ? 2.713 0.687 10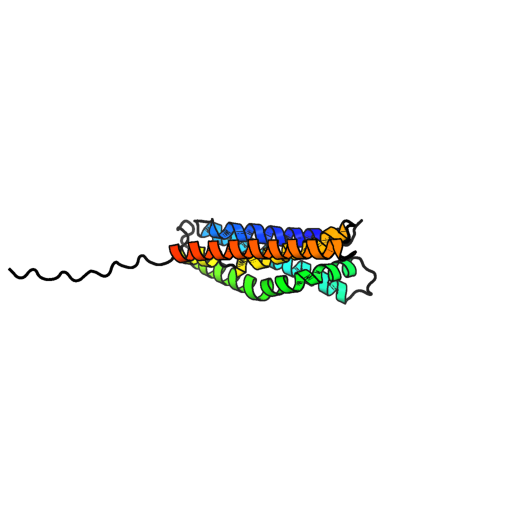.364 1.00 83.12 89 THR A O 1
ATOM 630 N N . VAL A 1 90 ? 4.835 0.613 9.652 1.00 86.25 90 VAL A N 1
ATOM 631 C CA . VAL A 1 90 ? 5.277 -0.360 10.675 1.00 86.25 90 VAL A CA 1
ATOM 632 C C . VAL A 1 90 ? 5.001 0.150 12.092 1.00 86.25 90 VAL A C 1
ATOM 634 O O . VAL A 1 90 ? 4.437 -0.572 12.919 1.00 86.25 90 VAL A O 1
ATOM 637 N N . ARG A 1 91 ? 5.346 1.412 12.382 1.00 87.25 91 ARG A N 1
ATOM 638 C CA . ARG A 1 91 ? 5.107 2.021 13.703 1.00 87.25 91 ARG A CA 1
ATOM 639 C C . ARG A 1 91 ? 3.614 2.080 14.029 1.00 87.25 91 ARG A C 1
ATOM 641 O O . ARG A 1 91 ? 3.220 1.756 15.150 1.00 87.25 91 ARG A O 1
ATOM 648 N N . ARG A 1 92 ? 2.773 2.451 13.059 1.00 86.19 92 ARG A N 1
ATOM 649 C CA . ARG A 1 92 ? 1.314 2.529 13.239 1.00 86.19 92 ARG A CA 1
ATOM 650 C C . ARG A 1 92 ? 0.670 1.159 13.414 1.00 86.19 92 ARG A C 1
ATOM 652 O O . ARG A 1 92 ? -0.145 1.002 14.317 1.00 86.19 92 ARG A O 1
ATOM 659 N N . VAL A 1 93 ? 1.077 0.161 12.634 1.00 85.44 93 VAL A N 1
ATOM 660 C CA . VAL A 1 93 ? 0.598 -1.225 12.765 1.00 85.44 93 VAL A CA 1
ATOM 661 C C . VAL A 1 93 ? 0.970 -1.804 14.134 1.00 85.44 93 VAL A C 1
ATOM 663 O O . VAL A 1 93 ? 0.135 -2.443 14.773 1.00 85.44 93 VAL A O 1
ATOM 666 N N . ARG A 1 94 ? 2.177 -1.521 14.647 1.00 86.06 94 ARG A N 1
ATOM 667 C CA . ARG A 1 94 ? 2.579 -1.911 16.012 1.00 86.06 94 ARG A CA 1
ATOM 668 C C . ARG A 1 94 ? 1.707 -1.255 17.084 1.00 86.06 94 ARG A C 1
ATOM 670 O O . ARG A 1 94 ? 1.229 -1.956 17.973 1.00 86.06 94 ARG A O 1
ATOM 677 N N . ARG A 1 95 ? 1.452 0.056 16.982 1.00 86.00 95 ARG A N 1
ATOM 678 C CA . ARG A 1 95 ? 0.554 0.775 17.908 1.00 86.00 95 ARG A CA 1
ATOM 679 C C . ARG A 1 95 ? -0.874 0.225 17.860 1.00 86.00 95 ARG A C 1
ATOM 681 O O . ARG A 1 95 ? -1.468 -0.007 18.907 1.00 86.00 95 ARG A O 1
ATOM 688 N N . LEU A 1 96 ? -1.392 -0.057 16.664 1.00 84.62 96 LEU A N 1
ATOM 689 C CA . LEU A 1 96 ? -2.712 -0.665 16.481 1.00 84.62 96 LEU A CA 1
ATOM 690 C C . LEU A 1 96 ? -2.782 -2.059 17.115 1.00 84.62 96 LEU A C 1
ATOM 692 O O . LEU A 1 96 ? -3.753 -2.384 17.795 1.00 84.62 96 LEU A O 1
ATOM 696 N N . ARG A 1 97 ? -1.738 -2.876 16.936 1.00 83.38 97 ARG A N 1
ATOM 697 C CA . ARG A 1 97 ? -1.645 -4.207 17.545 1.00 83.38 97 ARG A CA 1
ATOM 698 C C . ARG A 1 97 ? -1.604 -4.138 19.070 1.00 83.38 97 ARG A C 1
ATOM 700 O O . ARG A 1 97 ? -2.256 -4.959 19.707 1.00 83.38 97 ARG A O 1
ATOM 707 N N . ALA A 1 98 ? -0.878 -3.175 19.640 1.00 84.88 98 ALA A N 1
ATOM 708 C CA . ALA A 1 98 ? -0.852 -2.944 21.083 1.00 84.88 98 ALA A CA 1
ATOM 709 C C . ALA A 1 98 ? -2.240 -2.538 21.610 1.00 84.88 98 ALA A C 1
ATOM 711 O O . ALA A 1 98 ? -2.731 -3.150 22.554 1.00 84.88 98 ALA A O 1
ATOM 712 N N . GLY A 1 99 ? -2.922 -1.604 20.936 1.00 81.25 99 GLY A N 1
ATOM 713 C CA . GLY A 1 99 ? -4.288 -1.196 21.290 1.00 81.25 99 GLY A CA 1
ATOM 714 C C . GLY A 1 99 ? -5.307 -2.336 21.186 1.00 81.25 99 GLY A C 1
ATOM 715 O O . GLY A 1 99 ? -6.125 -2.521 22.080 1.00 81.25 99 GLY A O 1
ATOM 716 N N . ALA A 1 100 ? -5.223 -3.169 20.145 1.00 80.75 100 ALA A N 1
ATOM 717 C CA . ALA A 1 100 ? -6.058 -4.368 20.022 1.00 80.75 100 ALA A CA 1
ATOM 718 C C . ALA A 1 100 ? -5.706 -5.450 21.064 1.00 80.75 100 ALA A C 1
ATOM 720 O O . ALA A 1 100 ? -6.539 -6.297 21.383 1.00 80.75 100 ALA A O 1
ATOM 721 N N . GLY A 1 101 ? -4.477 -5.436 21.590 1.00 80.50 101 GLY A N 1
ATOM 722 C CA . GLY A 1 101 ? -4.009 -6.322 22.654 1.00 80.50 101 GLY A CA 1
ATOM 723 C C . GLY A 1 101 ? -4.663 -6.047 24.008 1.00 80.50 101 GLY A C 1
ATOM 724 O O . GLY A 1 101 ? -4.860 -6.991 24.766 1.00 80.50 101 GLY A O 1
ATOM 725 N N . ALA A 1 102 ? -5.093 -4.810 24.273 1.00 82.38 102 ALA A N 1
ATOM 726 C CA . ALA A 1 102 ? -5.835 -4.466 25.490 1.00 82.38 102 ALA A CA 1
ATOM 727 C C . ALA A 1 102 ? -7.154 -5.256 25.625 1.00 82.38 102 ALA A C 1
ATOM 729 O O . ALA A 1 102 ? -7.609 -5.528 26.729 1.00 82.38 102 ALA A O 1
ATOM 730 N N . PHE A 1 103 ? -7.723 -5.708 24.503 1.00 81.44 103 PHE A N 1
ATOM 731 C CA . PHE A 1 103 ? -8.942 -6.522 24.450 1.00 81.44 103 PHE A CA 1
ATOM 732 C C . PHE A 1 103 ? -8.660 -8.032 24.385 1.00 81.44 103 PHE A C 1
ATOM 734 O O . PHE A 1 103 ? -9.537 -8.821 24.035 1.00 81.44 103 PHE A O 1
ATOM 741 N N . ALA A 1 104 ? -7.435 -8.475 24.694 1.00 79.81 104 ALA A N 1
ATOM 742 C CA . ALA A 1 104 ? -7.081 -9.895 24.650 1.00 79.81 104 ALA A CA 1
ATOM 743 C C . ALA A 1 104 ? -7.880 -10.741 25.654 1.00 79.81 104 ALA A C 1
ATOM 745 O O . ALA A 1 104 ? -8.205 -11.883 25.333 1.00 79.81 104 ALA A O 1
ATOM 746 N N . ALA A 1 105 ? -8.225 -10.170 26.813 1.00 81.50 105 ALA A N 1
ATOM 747 C CA . ALA A 1 105 ? -9.026 -10.823 27.850 1.00 81.50 105 ALA A CA 1
ATOM 748 C C . ALA A 1 105 ? -10.530 -10.896 27.516 1.00 81.50 105 ALA A C 1
ATOM 750 O O . ALA A 1 105 ? -11.247 -11.683 28.121 1.00 81.50 105 ALA A O 1
ATOM 751 N N . ALA A 1 106 ? -11.007 -10.115 26.538 1.00 81.38 106 ALA A N 1
ATOM 752 C CA . ALA A 1 106 ? -12.413 -10.061 26.133 1.00 81.38 106 ALA A CA 1
ATOM 753 C C . ALA A 1 106 ? -12.538 -10.060 24.590 1.00 81.38 106 ALA A C 1
ATOM 755 O O . ALA A 1 106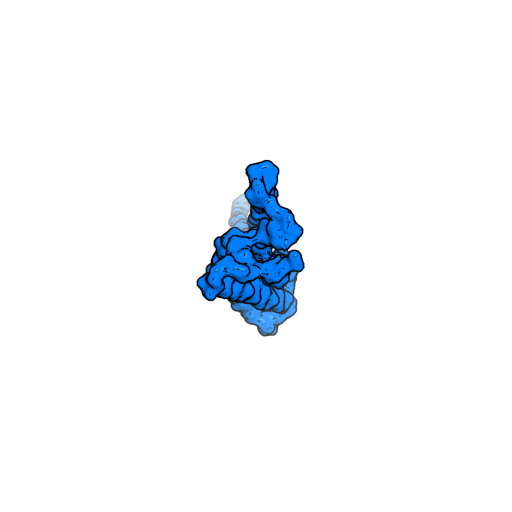 ? -12.904 -9.050 23.983 1.00 81.38 106 ALA A O 1
ATOM 756 N N . PRO A 1 107 ? -12.192 -11.175 23.920 1.00 74.81 107 PRO A N 1
ATOM 757 C CA . PRO A 1 107 ? -11.937 -11.215 22.475 1.00 74.81 107 PRO A CA 1
ATOM 758 C C . PRO A 1 107 ? -13.170 -10.999 21.583 1.00 74.81 107 PRO A C 1
ATOM 760 O O . PRO A 1 107 ? -13.007 -10.604 20.421 1.00 74.81 107 PRO A O 1
ATOM 763 N N . ASP A 1 108 ? -14.366 -11.260 22.112 1.00 80.31 108 ASP A N 1
ATOM 764 C CA . ASP A 1 108 ? -15.644 -11.140 21.400 1.00 80.31 108 ASP A CA 1
ATOM 765 C C . ASP A 1 108 ? -16.324 -9.784 21.614 1.00 80.31 108 ASP A C 1
ATOM 767 O O . ASP A 1 108 ? -17.388 -9.525 21.051 1.00 80.31 108 ASP A O 1
ATOM 771 N N . THR A 1 109 ? -15.680 -8.885 22.367 1.00 82.31 109 THR A N 1
ATOM 772 C CA . THR A 1 109 ? -16.151 -7.507 22.493 1.00 82.31 109 THR A CA 1
ATOM 773 C C . THR A 1 109 ? -16.097 -6.782 21.145 1.00 82.31 109 THR A C 1
ATOM 775 O O . THR A 1 109 ? -15.163 -6.985 20.346 1.00 82.31 109 THR A O 1
ATOM 778 N N . PRO A 1 110 ? -17.108 -5.942 20.855 1.00 80.88 110 PRO A N 1
ATOM 779 C CA . PRO A 1 110 ? -17.095 -5.118 19.661 1.00 80.88 110 PRO A CA 1
ATOM 780 C C . PRO A 1 110 ? -15.900 -4.162 19.706 1.00 80.88 110 PRO A C 1
ATOM 782 O O . PRO A 1 110 ? -15.590 -3.566 20.738 1.00 80.88 110 PRO A O 1
ATOM 785 N N . ALA A 1 111 ? -15.203 -4.024 18.578 1.00 76.94 111 ALA A N 1
ATOM 786 C CA . ALA A 1 111 ? -14.044 -3.149 18.490 1.00 76.94 111 ALA A CA 1
ATOM 787 C C . ALA A 1 111 ? -14.483 -1.678 18.638 1.00 76.94 111 ALA A C 1
ATOM 789 O O . ALA A 1 111 ? -15.334 -1.229 17.862 1.00 76.94 111 ALA A O 1
ATOM 790 N N . PRO A 1 112 ? -13.889 -0.905 19.568 1.00 79.12 112 PRO A N 1
ATOM 791 C CA . PRO A 1 112 ? -14.286 0.480 19.790 1.00 79.12 112 PRO A CA 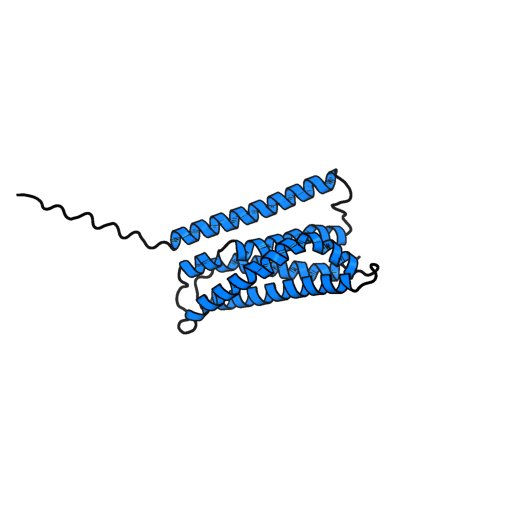1
ATOM 792 C C . PRO A 1 112 ? -14.060 1.332 18.538 1.00 79.12 112 PRO A C 1
ATOM 794 O O . PRO A 1 112 ? -13.086 1.143 17.798 1.00 79.12 112 PRO A O 1
ATOM 797 N N . HIS A 1 113 ? -14.947 2.302 18.307 1.00 78.25 113 HIS A N 1
ATOM 798 C CA . HIS A 1 113 ? -14.947 3.129 17.097 1.00 78.25 113 HIS A CA 1
ATOM 799 C C . HIS A 1 113 ? -13.625 3.880 16.881 1.00 78.25 113 HIS A C 1
ATOM 801 O O . HIS A 1 113 ? -13.131 3.916 15.756 1.00 78.25 113 HIS A O 1
ATOM 807 N N . GLY A 1 114 ? -12.977 4.357 17.951 1.00 76.69 114 GLY A N 1
ATOM 808 C CA . GLY A 1 114 ? -11.651 4.984 17.868 1.00 76.69 114 GLY A CA 1
ATOM 809 C C . GLY A 1 114 ? -10.551 4.040 17.364 1.00 76.69 114 GLY A C 1
ATOM 810 O O . GLY A 1 114 ? -9.676 4.440 16.596 1.00 76.69 114 GLY A O 1
ATOM 8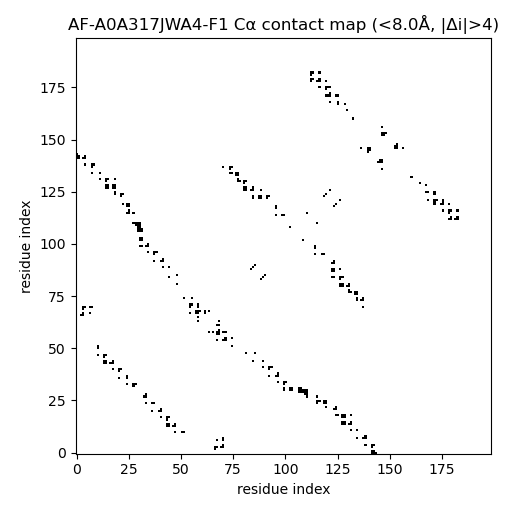11 N N . LEU A 1 115 ? -10.623 2.751 17.706 1.00 78.12 115 LEU A N 1
ATOM 812 C CA . LEU A 1 115 ? -9.662 1.746 17.246 1.00 78.12 115 LEU A CA 1
ATOM 813 C C . LEU A 1 115 ? -9.915 1.385 15.770 1.00 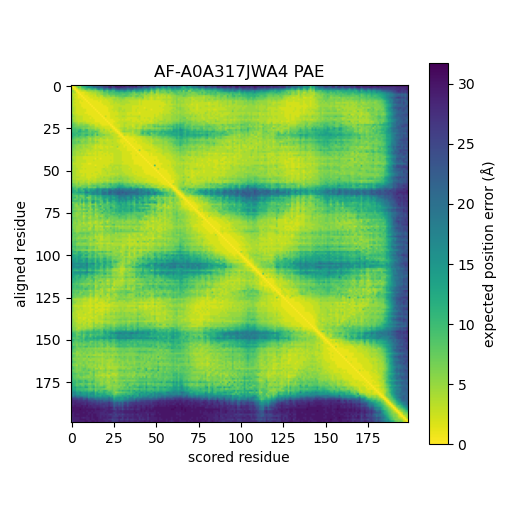78.12 115 LEU A C 1
ATOM 815 O O . LEU A 1 115 ? -8.971 1.216 14.996 1.00 78.12 115 LEU A O 1
ATOM 819 N N . ARG A 1 116 ? -11.181 1.377 15.336 1.00 78.31 116 ARG A N 1
ATOM 820 C CA . ARG A 1 116 ? -11.553 1.238 13.916 1.00 78.31 116 ARG A CA 1
ATOM 821 C C . ARG A 1 116 ? -11.139 2.451 13.079 1.00 78.31 116 ARG A C 1
ATOM 823 O O . ARG A 1 116 ? -10.662 2.272 11.959 1.00 78.31 116 ARG A O 1
ATOM 830 N N . ALA A 1 117 ? -11.266 3.662 13.619 1.00 78.69 117 ALA A N 1
ATOM 831 C CA . ALA A 1 117 ? -10.799 4.890 12.979 1.00 78.69 117 ALA A CA 1
ATOM 832 C C . ALA A 1 117 ? -9.268 4.894 12.827 1.00 78.69 117 ALA A C 1
ATOM 834 O O . ALA A 1 117 ? -8.752 5.187 11.745 1.00 78.69 117 ALA A O 1
ATOM 835 N N . ALA A 1 118 ? -8.540 4.456 13.861 1.00 79.62 118 ALA A N 1
ATOM 836 C CA . ALA A 1 118 ? -7.092 4.266 13.800 1.00 79.62 118 ALA A CA 1
ATOM 837 C C . ALA A 1 118 ? -6.677 3.199 12.769 1.00 79.62 118 ALA A C 1
ATOM 839 O O . ALA A 1 118 ? -5.684 3.381 12.066 1.00 79.62 118 ALA A O 1
ATOM 840 N N . ALA A 1 119 ? -7.447 2.114 12.627 1.00 79.44 119 ALA A N 1
ATOM 841 C CA . ALA A 1 119 ? -7.221 1.090 11.603 1.00 79.44 119 ALA A CA 1
ATOM 842 C C . ALA A 1 119 ? -7.498 1.586 10.170 1.00 79.44 119 ALA A C 1
ATOM 844 O O . ALA A 1 119 ? -6.948 1.040 9.217 1.00 79.44 119 ALA A O 1
ATOM 845 N N . ALA A 1 120 ? -8.329 2.619 10.008 1.00 83.00 120 ALA A N 1
ATOM 846 C CA . ALA A 1 120 ? -8.624 3.257 8.725 1.00 83.00 120 ALA A CA 1
ATOM 847 C C . ALA A 1 120 ? -7.649 4.376 8.346 1.00 83.00 120 ALA A C 1
ATOM 849 O O . ALA A 1 120 ? -7.849 5.038 7.329 1.00 83.00 120 ALA A O 1
ATOM 850 N N . HIS A 1 121 ? -6.618 4.615 9.157 1.00 84.19 121 HIS A N 1
ATOM 851 C CA . HIS A 1 121 ? -5.698 5.718 8.935 1.00 84.19 121 HIS A CA 1
ATOM 852 C C . HIS A 1 121 ? -4.993 5.576 7.569 1.00 84.19 121 HIS A C 1
ATOM 854 O O . HIS A 1 121 ? -4.425 4.514 7.291 1.00 84.19 121 HIS A O 1
ATOM 860 N N . PRO A 1 122 ? -4.952 6.632 6.730 1.00 81.94 122 PRO A N 1
ATOM 861 C CA . PRO A 1 122 ? -4.430 6.555 5.360 1.00 81.94 122 PRO A CA 1
ATOM 862 C C . PRO A 1 122 ? -3.002 6.004 5.300 1.00 81.94 122 PRO A C 1
ATOM 864 O O . PRO A 1 122 ? -2.716 5.121 4.503 1.00 81.94 122 PRO A O 1
ATOM 867 N N . LEU A 1 123 ? -2.138 6.420 6.232 1.00 83.62 123 LEU A N 1
ATOM 868 C CA . LEU A 1 123 ? -0.758 5.926 6.380 1.00 83.62 123 LEU A CA 1
ATOM 869 C C . LEU A 1 123 ? -0.598 4.415 6.674 1.00 83.62 123 LEU A C 1
ATOM 871 O O . LEU A 1 123 ? 0.535 3.950 6.796 1.00 83.62 123 LEU A O 1
ATOM 875 N N . ILE A 1 124 ? -1.681 3.646 6.823 1.00 82.75 124 ILE A N 1
ATOM 876 C CA . ILE A 1 124 ? -1.616 2.181 6.919 1.00 82.75 124 ILE A CA 1
ATOM 877 C C . ILE A 1 124 ? -1.789 1.538 5.540 1.00 82.75 124 ILE A C 1
ATOM 879 O O . ILE A 1 124 ? -0.941 0.753 5.136 1.00 82.75 124 ILE A O 1
ATOM 883 N N . GLY A 1 125 ? -2.871 1.855 4.824 1.00 81.75 125 GLY A N 1
ATOM 884 C CA . GLY A 1 125 ? -3.207 1.202 3.552 1.00 81.75 125 GLY A CA 1
ATOM 885 C C . GLY A 1 125 ? -2.626 1.881 2.313 1.00 81.75 125 GLY A C 1
ATOM 886 O O . GLY A 1 125 ? -2.174 1.192 1.400 1.00 81.75 125 GLY A O 1
ATOM 887 N N . LEU A 1 126 ? -2.587 3.217 2.295 1.00 84.50 126 LEU A N 1
ATOM 888 C CA . LEU A 1 126 ? -2.169 4.000 1.129 1.00 84.50 126 LEU A CA 1
ATOM 889 C C . LEU A 1 126 ? -0.714 3.708 0.738 1.00 84.50 126 LEU A C 1
ATOM 891 O O . LEU A 1 126 ? -0.504 3.359 -0.422 1.00 84.50 126 LEU A O 1
ATOM 895 N N . PRO A 1 127 ? 0.282 3.758 1.649 1.00 82.88 127 PRO A N 1
ATOM 896 C CA . PRO A 1 127 ? 1.670 3.508 1.267 1.00 82.88 127 PRO A CA 1
ATOM 897 C C . PRO A 1 127 ? 1.874 2.110 0.670 1.00 82.88 127 PRO A C 1
ATOM 899 O O . PRO A 1 127 ? 2.568 1.985 -0.326 1.00 82.88 127 PRO A O 1
ATOM 902 N N . LEU A 1 128 ? 1.198 1.080 1.199 1.00 85.81 128 LEU A N 1
ATOM 903 C CA . LEU A 1 128 ? 1.284 -0.295 0.686 1.00 85.81 128 LEU A CA 1
ATOM 904 C C . LEU A 1 128 ? 0.764 -0.407 -0.756 1.00 85.81 128 LEU A C 1
ATOM 906 O O . LEU A 1 128 ? 1.391 -1.047 -1.597 1.00 85.81 128 LEU A O 1
ATOM 910 N N . GLN A 1 129 ? -0.383 0.218 -1.039 1.00 86.69 129 GLN A N 1
ATOM 911 C CA . GLN A 1 129 ? -0.988 0.206 -2.374 1.00 86.69 129 GLN A CA 1
ATOM 912 C C . GLN A 1 129 ? -0.178 1.038 -3.372 1.00 86.69 129 GLN A C 1
ATOM 914 O O . GLN A 1 129 ? -0.022 0.623 -4.516 1.00 86.69 129 GLN A O 1
ATOM 919 N N . VAL A 1 130 ? 0.384 2.171 -2.937 1.00 86.69 130 VAL A N 1
ATOM 920 C CA . VAL A 1 130 ? 1.282 2.985 -3.768 1.00 86.69 130 VAL A CA 1
ATOM 921 C C . VAL A 1 130 ? 2.582 2.238 -4.061 1.00 86.69 130 VAL A C 1
ATOM 923 O O . VAL A 1 130 ? 3.023 2.258 -5.203 1.00 86.69 130 VAL A O 1
ATOM 926 N N . THR A 1 131 ? 3.164 1.518 -3.094 1.00 86.31 131 THR A N 1
ATOM 927 C CA . THR A 1 131 ? 4.334 0.663 -3.352 1.00 86.31 131 THR A CA 1
ATOM 928 C C . THR A 1 131 ? 4.011 -0.427 -4.372 1.00 86.31 131 THR A C 1
ATOM 930 O O . THR A 1 131 ? 4.784 -0.622 -5.302 1.00 86.31 131 THR A O 1
ATOM 933 N N . ALA A 1 132 ? 2.860 -1.100 -4.254 1.00 86.69 132 ALA A N 1
ATOM 934 C CA . ALA A 1 132 ? 2.437 -2.101 -5.237 1.00 86.69 132 ALA A CA 1
ATOM 935 C C . ALA A 1 132 ? 2.255 -1.493 -6.641 1.00 86.69 132 ALA A C 1
ATOM 937 O O . ALA A 1 132 ? 2.716 -2.066 -7.625 1.00 86.69 132 ALA A O 1
ATOM 938 N N . LEU A 1 133 ? 1.634 -0.313 -6.733 1.00 87.81 133 LEU A N 1
ATOM 939 C CA . LEU A 1 133 ? 1.448 0.403 -7.997 1.00 87.81 133 LEU A CA 1
ATOM 940 C C . LEU A 1 133 ? 2.786 0.850 -8.608 1.00 87.81 133 LEU A C 1
ATOM 942 O O . LEU A 1 133 ? 2.971 0.755 -9.817 1.00 87.81 133 LEU A O 1
ATOM 946 N N . ALA A 1 134 ? 3.740 1.278 -7.780 1.00 87.81 134 ALA A N 1
ATOM 947 C CA . ALA A 1 134 ? 5.070 1.698 -8.215 1.00 87.81 134 ALA A CA 1
ATOM 948 C C . ALA A 1 134 ? 5.915 0.552 -8.804 1.00 87.81 134 ALA A C 1
ATOM 950 O O . ALA A 1 134 ? 6.892 0.820 -9.498 1.00 87.81 134 ALA A O 1
ATOM 951 N N . LEU A 1 135 ? 5.540 -0.711 -8.567 1.00 86.50 135 LEU A N 1
ATOM 952 C CA . LEU A 1 135 ? 6.177 -1.883 -9.180 1.00 86.50 135 LEU A CA 1
ATOM 953 C C . LEU A 1 135 ? 5.643 -2.197 -10.582 1.00 86.50 135 LEU A C 1
ATOM 955 O O . LEU A 1 135 ? 6.289 -2.935 -11.324 1.00 86.50 135 LEU A O 1
ATOM 959 N N . VAL A 1 136 ? 4.484 -1.648 -10.965 1.00 87.31 136 VAL A N 1
ATOM 960 C CA . VAL A 1 136 ? 3.841 -1.939 -12.256 1.00 87.31 136 VAL A CA 1
ATOM 961 C C . VAL A 1 136 ? 4.750 -1.608 -13.443 1.00 87.31 136 VAL A C 1
ATOM 963 O O . VAL A 1 136 ? 4.879 -2.473 -14.308 1.00 87.31 136 VAL A O 1
ATOM 966 N N . PRO A 1 137 ? 5.444 -0.451 -13.501 1.00 84.94 137 PRO A N 1
ATOM 967 C CA . PRO A 1 137 ? 6.323 -0.161 -14.628 1.00 84.94 137 PRO A CA 1
ATOM 968 C C . PRO A 1 137 ? 7.439 -1.196 -14.805 1.00 84.94 137 PRO A C 1
ATOM 970 O O . PRO A 1 137 ? 7.711 -1.625 -15.924 1.00 84.94 137 PRO A O 1
ATOM 973 N N . ALA A 1 138 ? 8.031 -1.649 -13.696 1.00 84.94 138 ALA A N 1
ATOM 974 C CA . ALA A 1 138 ? 9.080 -2.663 -13.709 1.00 84.94 138 ALA A CA 1
ATOM 975 C C . ALA A 1 138 ? 8.559 -4.029 -14.180 1.00 84.94 138 ALA A C 1
ATOM 977 O O . ALA A 1 138 ? 9.237 -4.705 -14.945 1.00 84.94 138 ALA A O 1
ATOM 978 N N . LEU A 1 139 ? 7.347 -4.423 -13.774 1.00 84.62 139 LEU A N 1
ATOM 979 C CA . LEU A 1 139 ? 6.717 -5.667 -14.233 1.00 84.62 139 LEU A CA 1
ATOM 980 C C . LEU A 1 139 ? 6.372 -5.635 -15.726 1.00 84.62 139 LEU A C 1
ATOM 982 O O . LEU A 1 139 ? 6.564 -6.631 -16.417 1.00 84.62 139 LEU A O 1
ATOM 986 N N . VAL A 1 140 ? 5.867 -4.505 -16.222 1.00 85.19 140 VAL A N 1
ATOM 987 C CA . VAL A 1 140 ? 5.503 -4.342 -17.637 1.00 85.19 140 VAL A CA 1
ATOM 988 C C . VAL A 1 140 ? 6.756 -4.349 -18.520 1.00 85.19 140 VAL A C 1
ATOM 990 O O . VAL A 1 140 ? 6.787 -5.064 -19.520 1.00 85.19 140 VAL A O 1
ATOM 993 N N . SER A 1 141 ? 7.818 -3.658 -18.092 1.00 83.50 141 SER A N 1
ATOM 994 C CA . SER A 1 141 ? 9.137 -3.718 -18.738 1.00 83.50 141 SER A CA 1
ATOM 995 C C . SER A 1 141 ? 9.708 -5.135 -18.737 1.00 83.50 141 SER A C 1
ATOM 997 O O . SER A 1 141 ? 10.162 -5.615 -19.775 1.00 83.50 141 SER A O 1
ATOM 999 N N . ALA A 1 142 ? 9.587 -5.850 -17.614 1.00 82.19 142 ALA A N 1
ATOM 1000 C CA . ALA A 1 142 ? 10.016 -7.239 -17.512 1.00 82.19 142 ALA A CA 1
ATOM 1001 C C . ALA A 1 142 ? 9.235 -8.181 -18.438 1.00 82.19 142 ALA A C 1
ATOM 1003 O O . ALA A 1 142 ? 9.805 -9.136 -18.941 1.00 82.19 142 ALA A O 1
ATOM 1004 N N . ALA A 1 143 ? 7.964 -7.892 -18.723 1.00 81.81 143 ALA A N 1
ATOM 1005 C CA . ALA A 1 143 ? 7.158 -8.637 -19.691 1.00 81.81 143 ALA A CA 1
ATOM 1006 C C . ALA A 1 143 ? 7.482 -8.294 -21.163 1.00 81.81 143 ALA A C 1
ATOM 1008 O O . ALA A 1 143 ? 6.793 -8.765 -22.069 1.00 81.81 143 ALA A O 1
ATOM 1009 N N . GLY A 1 144 ? 8.507 -7.470 -21.413 1.00 81.31 144 GLY A N 1
ATOM 1010 C CA . GLY A 1 144 ? 8.956 -7.074 -22.749 1.00 81.31 144 GLY A CA 1
ATOM 1011 C C . GLY A 1 144 ? 8.303 -5.804 -23.296 1.00 81.31 144 GLY A C 1
ATOM 1012 O O . GLY A 1 144 ? 8.502 -5.481 -24.466 1.00 81.31 144 GLY A O 1
ATOM 1013 N N . VAL A 1 145 ? 7.534 -5.072 -22.482 1.00 81.19 145 VAL A N 1
ATOM 1014 C CA . VAL A 1 145 ? 6.878 -3.821 -22.888 1.00 81.19 145 VAL A CA 1
ATOM 1015 C C . VAL A 1 145 ? 7.593 -2.633 -22.254 1.00 81.19 145 VAL A C 1
ATOM 1017 O O . VAL A 1 145 ? 7.445 -2.355 -21.065 1.00 81.19 145 VAL A O 1
ATOM 1020 N N . ASP A 1 146 ? 8.354 -1.889 -23.052 1.00 78.94 146 ASP A N 1
ATOM 1021 C CA . ASP A 1 146 ? 9.076 -0.720 -22.558 1.00 78.94 146 ASP A CA 1
ATOM 1022 C C . ASP A 1 146 ? 8.170 0.523 -22.478 1.00 78.94 146 ASP A C 1
ATOM 1024 O O . ASP A 1 146 ? 7.936 1.234 -23.457 1.00 78.94 146 ASP A O 1
ATOM 1028 N N . LEU A 1 147 ? 7.659 0.795 -21.274 1.00 73.69 147 LEU A N 1
ATOM 1029 C CA . LEU A 1 147 ? 6.848 1.981 -20.972 1.00 73.69 147 LEU A CA 1
ATOM 1030 C C . LEU A 1 147 ? 7.639 3.296 -21.018 1.00 73.69 147 LEU A C 1
ATOM 1032 O O . LEU A 1 147 ? 7.026 4.363 -20.952 1.00 73.69 147 LEU A O 1
ATOM 1036 N N . LEU A 1 148 ? 8.970 3.226 -21.100 1.00 75.62 148 LEU A N 1
ATOM 1037 C CA . LEU A 1 148 ? 9.871 4.374 -21.163 1.00 75.62 148 LEU A CA 1
ATOM 1038 C C . LEU A 1 148 ? 10.494 4.560 -22.555 1.00 75.62 148 LEU A C 1
ATOM 1040 O O . LEU A 1 148 ? 11.288 5.482 -22.735 1.00 75.62 148 LEU A O 1
ATOM 1044 N N . ALA A 1 149 ? 10.084 3.756 -23.545 1.00 78.38 149 ALA A N 1
ATOM 1045 C CA . ALA A 1 149 ? 10.627 3.773 -24.904 1.00 78.38 149 ALA A CA 1
ATOM 1046 C C . ALA A 1 149 ? 10.464 5.121 -25.627 1.00 78.38 149 ALA A C 1
ATOM 1048 O O . ALA A 1 149 ? 11.193 5.415 -26.573 1.00 78.38 149 ALA A O 1
ATOM 1049 N N . GLY A 1 150 ? 9.508 5.958 -25.208 1.00 78.50 150 GLY A N 1
ATOM 1050 C CA . GLY A 1 150 ? 9.364 7.297 -25.761 1.00 78.50 150 GLY A CA 1
ATOM 1051 C C . GLY A 1 150 ? 8.201 8.108 -25.186 1.00 78.50 150 GLY A C 1
ATOM 1052 O O . GLY A 1 150 ? 7.292 7.554 -24.561 1.00 78.50 150 GLY A O 1
ATOM 1053 N N . PRO A 1 151 ? 8.178 9.432 -25.436 1.00 77.25 151 PRO A N 1
ATOM 1054 C CA . PRO A 1 151 ? 7.232 10.360 -24.807 1.00 77.25 151 PRO A CA 1
ATOM 1055 C C . PRO A 1 151 ? 5.753 10.003 -25.019 1.00 77.25 151 PRO A C 1
ATOM 1057 O O . PRO A 1 151 ? 4.934 10.239 -24.131 1.00 77.25 151 PRO A O 1
ATOM 1060 N N . ALA A 1 152 ? 5.422 9.400 -26.169 1.00 82.75 152 ALA A N 1
ATOM 1061 C CA . ALA A 1 152 ? 4.065 8.980 -26.525 1.00 82.75 152 ALA A CA 1
ATOM 1062 C C . ALA A 1 152 ? 3.497 7.882 -25.606 1.00 82.75 152 ALA A C 1
ATOM 1064 O O . ALA A 1 152 ? 2.282 7.777 -25.469 1.00 82.75 152 ALA A O 1
ATOM 1065 N N . VAL A 1 153 ? 4.358 7.088 -24.959 1.00 80.88 153 VAL A N 1
ATOM 1066 C CA . VAL A 1 153 ? 3.966 6.015 -24.029 1.00 80.88 153 VAL A CA 1
ATOM 1067 C C . VAL A 1 153 ? 4.192 6.453 -22.582 1.00 80.88 153 VAL A C 1
ATOM 1069 O O . VAL A 1 153 ? 3.310 6.283 -21.735 1.00 80.88 153 VAL A O 1
ATOM 1072 N N . THR A 1 154 ? 5.325 7.105 -22.309 1.00 82.31 154 THR A N 1
ATOM 1073 C CA . THR A 1 154 ? 5.713 7.543 -20.962 1.00 82.31 154 THR A CA 1
ATOM 1074 C C . THR A 1 154 ? 4.728 8.551 -20.369 1.00 82.31 154 THR A C 1
ATOM 1076 O O . THR A 1 154 ? 4.333 8.418 -19.210 1.00 82.31 154 THR A O 1
ATOM 1079 N N . GLY A 1 155 ? 4.303 9.554 -21.147 1.00 82.00 155 GLY A N 1
ATOM 1080 C CA . GLY A 1 155 ? 3.390 10.602 -20.672 1.00 82.00 155 GLY A CA 1
ATOM 1081 C C . GLY A 1 155 ? 2.040 10.045 -20.195 1.00 82.00 155 GLY A C 1
ATOM 1082 O O . GLY A 1 155 ? 1.656 10.277 -19.041 1.00 82.00 155 GLY A O 1
ATOM 1083 N N . PRO A 1 156 ? 1.330 9.261 -21.027 1.00 84.94 156 PRO A N 1
ATOM 1084 C CA . PRO A 1 156 ? 0.103 8.587 -20.614 1.00 84.94 156 PRO A CA 1
ATOM 1085 C C . PRO A 1 156 ? 0.300 7.641 -19.425 1.00 84.94 156 PRO A C 1
ATOM 1087 O O . PRO A 1 156 ? -0.498 7.680 -18.488 1.00 84.94 156 PRO A O 1
ATOM 1090 N N . ALA A 1 157 ? 1.372 6.839 -19.408 1.00 81.81 157 ALA A N 1
ATOM 1091 C CA . ALA A 1 157 ? 1.643 5.900 -18.317 1.00 81.81 157 ALA A CA 1
ATOM 1092 C C . ALA A 1 157 ? 1.810 6.614 -16.963 1.00 81.81 157 ALA A C 1
ATOM 1094 O O . ALA A 1 157 ? 1.196 6.217 -15.968 1.00 81.81 157 ALA A O 1
ATOM 1095 N N . LEU A 1 158 ? 2.572 7.712 -16.933 1.00 83.69 158 LEU A N 1
ATOM 1096 C CA . LEU A 1 158 ? 2.720 8.551 -15.741 1.00 83.69 158 LEU A CA 1
ATOM 1097 C C . LEU A 1 158 ? 1.389 9.179 -15.316 1.00 83.69 158 LEU A C 1
ATOM 1099 O O . LEU A 1 158 ? 1.074 9.195 -14.127 1.00 83.69 158 LEU A O 1
ATOM 1103 N N . THR A 1 159 ? 0.585 9.647 -16.273 1.00 84.88 159 THR A N 1
ATOM 1104 C CA . THR A 1 159 ? -0.728 10.252 -15.994 1.00 84.88 159 THR A CA 1
ATOM 1105 C C . THR A 1 159 ? -1.678 9.248 -15.341 1.00 84.88 159 THR A C 1
ATOM 1107 O O . THR A 1 159 ? -2.292 9.552 -14.317 1.00 84.88 159 THR A O 1
ATOM 1110 N N . VAL A 1 160 ? -1.764 8.027 -15.877 1.00 87.12 160 VAL A N 1
ATOM 1111 C CA . VAL A 1 160 ? -2.581 6.950 -15.296 1.00 87.12 160 VAL A CA 1
ATOM 1112 C C . VAL A 1 160 ? -2.068 6.562 -13.909 1.00 87.12 160 VAL A C 1
ATOM 1114 O O . VAL A 1 160 ? -2.868 6.401 -12.986 1.00 87.12 160 VAL A O 1
ATOM 1117 N N . GLY A 1 161 ? -0.746 6.469 -13.730 1.00 84.00 161 GLY A N 1
ATOM 1118 C CA . GLY A 1 161 ? -0.131 6.211 -12.428 1.00 84.00 161 GLY A CA 1
ATOM 1119 C C . GLY A 1 161 ? -0.504 7.271 -11.389 1.00 84.00 161 GLY A C 1
ATOM 1120 O O . GLY A 1 161 ? -0.990 6.933 -10.308 1.00 84.00 161 GLY A O 1
ATOM 1121 N N . ALA A 1 162 ? -0.353 8.552 -11.733 1.00 85.12 162 ALA A N 1
ATOM 1122 C CA . ALA A 1 162 ? -0.704 9.674 -10.865 1.00 85.12 162 ALA A CA 1
ATOM 1123 C C . ALA A 1 162 ? -2.197 9.676 -10.502 1.00 85.12 162 ALA A C 1
ATOM 1125 O O . ALA A 1 162 ? -2.545 9.809 -9.328 1.00 85.12 162 ALA A O 1
ATOM 1126 N N . LEU A 1 163 ? -3.084 9.453 -11.478 1.00 88.88 163 LEU A N 1
ATOM 1127 C CA . LEU A 1 163 ? -4.523 9.321 -11.235 1.00 88.88 163 LEU A CA 1
ATOM 1128 C C . LEU A 1 163 ? -4.837 8.152 -10.295 1.00 88.88 163 LEU A C 1
ATOM 1130 O O . LEU A 1 163 ? -5.629 8.314 -9.365 1.00 88.88 163 LEU A O 1
ATOM 1134 N N . GLY A 1 164 ? -4.187 7.002 -10.485 1.00 84.88 164 GLY A N 1
ATOM 1135 C CA . GLY A 1 164 ? -4.324 5.843 -9.605 1.00 84.88 164 GLY A CA 1
ATOM 1136 C C . GLY A 1 164 ? -3.962 6.171 -8.156 1.00 84.88 164 GLY A C 1
ATOM 1137 O O . GLY A 1 164 ? -4.750 5.899 -7.245 1.00 84.88 164 GLY A O 1
ATOM 1138 N N . VAL A 1 165 ? -2.816 6.826 -7.937 1.00 85.50 165 VAL A N 1
ATOM 1139 C CA . VAL A 1 165 ? -2.386 7.286 -6.604 1.00 85.50 165 VAL A CA 1
ATOM 1140 C C . VAL A 1 165 ? -3.405 8.254 -5.999 1.00 85.50 165 VAL A C 1
ATOM 1142 O O . VAL A 1 165 ? -3.793 8.082 -4.839 1.00 85.50 165 VAL A O 1
ATOM 1145 N N . THR A 1 166 ? -3.889 9.229 -6.771 1.00 84.12 166 THR A N 1
ATOM 1146 C CA . THR A 1 166 ? -4.880 10.209 -6.302 1.00 84.12 166 THR A CA 1
ATOM 1147 C C . THR A 1 166 ? -6.186 9.537 -5.886 1.00 84.12 166 THR A C 1
ATOM 1149 O O . THR A 1 166 ? -6.682 9.794 -4.789 1.00 84.12 166 THR A O 1
ATOM 1152 N N . VAL A 1 167 ? -6.725 8.624 -6.700 1.00 88.00 167 VAL A N 1
ATOM 1153 C CA . VAL A 1 167 ? -7.965 7.890 -6.386 1.00 88.00 167 VAL A CA 1
ATOM 1154 C C . VAL A 1 167 ? -7.808 7.061 -5.109 1.00 88.00 167 VAL A C 1
ATOM 1156 O O . VAL A 1 167 ? -8.682 7.092 -4.236 1.00 88.00 167 VAL A O 1
ATOM 1159 N N . ILE A 1 168 ? -6.682 6.356 -4.957 1.00 83.12 168 ILE A N 1
ATOM 1160 C CA 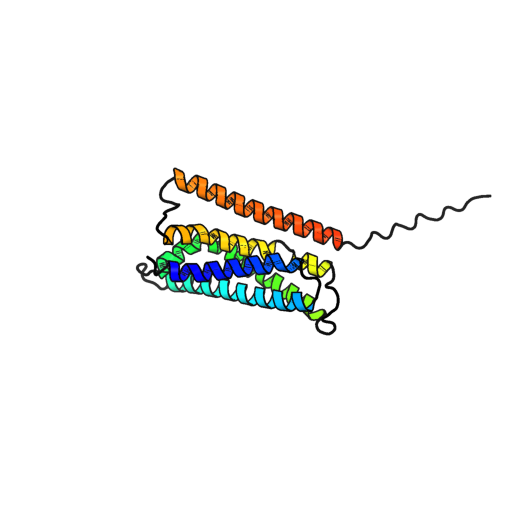. ILE A 1 168 ? -6.367 5.589 -3.742 1.00 83.12 168 ILE A CA 1
ATOM 1161 C C . ILE A 1 168 ? -6.315 6.514 -2.519 1.00 83.12 168 ILE A C 1
ATOM 1163 O O . ILE A 1 168 ? -6.878 6.179 -1.467 1.00 83.12 168 ILE A O 1
ATOM 1167 N N . GLY A 1 169 ? -5.666 7.671 -2.654 1.00 81.50 169 GLY A N 1
ATOM 1168 C CA . GLY A 1 169 ? -5.530 8.668 -1.597 1.00 81.50 169 GLY A CA 1
ATOM 1169 C C . GLY A 1 169 ? -6.869 9.238 -1.146 1.00 81.50 169 GLY A C 1
ATOM 1170 O O . GLY A 1 169 ? -7.201 9.163 0.040 1.00 81.50 169 GLY A O 1
ATOM 1171 N N . VAL A 1 170 ? -7.675 9.722 -2.093 1.00 83.62 170 VAL A N 1
ATOM 1172 C CA . VAL A 1 170 ? -9.017 10.270 -1.838 1.00 83.62 170 VAL A CA 1
ATOM 1173 C C . VAL A 1 170 ? -9.903 9.226 -1.163 1.00 83.62 170 VAL A C 1
ATOM 1175 O O . VAL A 1 170 ? -10.531 9.512 -0.142 1.00 83.62 170 VAL A O 1
ATOM 1178 N N . ARG A 1 171 ? -9.901 7.982 -1.657 1.00 86.38 171 ARG A N 1
ATOM 1179 C CA . ARG A 1 171 ? -10.673 6.886 -1.055 1.00 86.38 171 ARG A CA 1
ATOM 1180 C C . ARG A 1 171 ? -10.298 6.657 0.412 1.00 86.38 171 ARG A C 1
ATOM 1182 O O . ARG A 1 171 ? -11.188 6.464 1.243 1.00 86.38 171 ARG A O 1
ATOM 1189 N N . HIS A 1 172 ? -9.007 6.666 0.745 1.00 83.69 172 HIS A N 1
ATOM 1190 C CA . HIS A 1 172 ? -8.556 6.495 2.129 1.00 83.69 172 HIS A CA 1
ATOM 1191 C C . HIS A 1 172 ? -8.899 7.703 3.006 1.00 83.69 172 HIS A C 1
ATOM 1193 O O . HIS A 1 172 ? -9.330 7.509 4.143 1.00 83.69 172 HIS A O 1
ATOM 1199 N N . ALA A 1 173 ? -8.764 8.923 2.485 1.00 79.38 173 ALA A N 1
ATOM 1200 C CA . ALA A 1 173 ? -9.104 10.147 3.206 1.00 79.38 173 ALA A CA 1
ATOM 1201 C C . ALA A 1 173 ? -10.597 10.200 3.563 1.00 79.38 173 ALA A C 1
ATOM 1203 O O . ALA A 1 173 ? -10.943 10.343 4.736 1.00 79.38 173 ALA A O 1
ATOM 1204 N N . LEU A 1 174 ? -11.482 9.976 2.585 1.00 81.62 174 LEU A N 1
ATOM 1205 C CA . LEU A 1 174 ? -12.934 9.969 2.799 1.00 81.62 174 LEU A CA 1
ATOM 1206 C C . LEU A 1 174 ? -13.363 8.874 3.780 1.00 81.62 174 LEU A C 1
ATOM 1208 O O . LEU A 1 174 ? -14.212 9.091 4.646 1.00 81.62 174 LEU A O 1
ATOM 1212 N N . ARG A 1 175 ? -12.757 7.685 3.679 1.00 81.94 175 ARG A N 1
ATOM 1213 C CA . ARG A 1 175 ? -13.054 6.573 4.587 1.00 81.94 175 ARG A CA 1
ATOM 1214 C C . ARG A 1 175 ? -12.602 6.854 6.016 1.00 81.94 175 ARG A C 1
ATOM 1216 O O . ARG A 1 175 ? -13.313 6.475 6.944 1.00 81.94 175 ARG A O 1
ATOM 1223 N N . HIS A 1 176 ? -11.440 7.477 6.190 1.00 81.19 176 HIS A N 1
ATOM 1224 C CA . HIS A 1 176 ? -10.953 7.879 7.502 1.00 81.19 176 HIS A CA 1
ATOM 1225 C C . HIS A 1 176 ? -11.858 8.955 8.108 1.00 81.19 176 HIS A C 1
ATOM 1227 O O . HIS A 1 176 ? -12.309 8.768 9.233 1.00 81.19 176 HIS A O 1
ATOM 1233 N N . ASN A 1 177 ? -12.220 9.991 7.338 1.00 80.62 177 ASN A N 1
ATOM 1234 C CA . ASN A 1 177 ? -13.103 11.063 7.804 1.00 80.62 177 ASN A CA 1
ATOM 1235 C C . ASN A 1 177 ? -14.457 10.523 8.294 1.00 80.62 177 ASN A C 1
ATOM 1237 O O . ASN A 1 177 ? -14.822 10.716 9.450 1.00 80.62 177 ASN A O 1
ATOM 1241 N N . ARG A 1 178 ? -15.124 9.699 7.474 1.00 80.75 178 ARG A N 1
ATOM 1242 C CA . ARG A 1 178 ? -16.404 9.060 7.830 1.00 80.75 178 ARG A CA 1
ATOM 1243 C C . ARG A 1 178 ? -16.329 8.207 9.105 1.00 80.75 178 ARG A C 1
ATOM 1245 O O . ARG A 1 178 ? -17.329 8.023 9.793 1.00 80.75 178 ARG A O 1
ATOM 1252 N N . LEU A 1 179 ? -15.180 7.591 9.387 1.00 76.56 179 LEU A N 1
ATOM 1253 C CA . LEU A 1 179 ? -14.999 6.759 10.582 1.00 76.56 179 LEU A CA 1
ATOM 1254 C C . LEU A 1 179 ? -14.608 7.575 11.813 1.00 76.56 179 LEU A C 1
ATOM 1256 O O . LEU A 1 179 ? -14.995 7.187 12.911 1.00 76.56 179 LEU A O 1
ATOM 1260 N N . CYS A 1 180 ? -13.886 8.680 11.635 1.00 76.50 180 CYS A N 1
ATOM 1261 C CA . CYS A 1 180 ? -13.623 9.643 12.698 1.00 76.50 180 CYS A CA 1
ATOM 1262 C C . CYS A 1 180 ? -14.919 10.306 13.161 1.00 76.50 180 CYS A C 1
ATOM 1264 O O . CYS A 1 180 ? -15.170 10.310 14.358 1.00 76.50 180 CYS A O 1
ATOM 1266 N N . GLU A 1 181 ? -15.777 10.745 12.235 1.00 78.94 181 GLU A N 1
ATOM 1267 C CA . GLU A 1 181 ? -17.102 11.313 12.541 1.00 78.94 181 GLU A CA 1
ATOM 1268 C C . GLU A 1 181 ? -17.946 10.375 13.416 1.00 78.94 181 GLU A C 1
ATOM 1270 O O . GLU A 1 181 ? -18.541 10.795 14.398 1.00 78.94 181 GLU A O 1
ATOM 1275 N N . ARG A 1 182 ? -17.927 9.069 13.129 1.00 75.75 182 ARG A N 1
ATOM 1276 C CA . ARG A 1 182 ? -18.640 8.044 13.918 1.00 75.75 182 ARG A CA 1
ATOM 1277 C C . ARG A 1 182 ? -17.995 7.707 15.260 1.00 75.75 182 ARG A C 1
ATOM 1279 O O . ARG A 1 182 ? -18.572 6.948 16.032 1.00 75.75 182 ARG A O 1
ATOM 1286 N N . ALA A 1 183 ? -16.762 8.147 15.478 1.00 73.25 183 ALA A N 1
ATOM 1287 C CA . ALA A 1 183 ? -16.034 7.936 16.718 1.00 73.25 183 ALA A CA 1
ATOM 1288 C C . ALA A 1 183 ? -16.120 9.150 17.651 1.00 73.25 183 ALA A C 1
ATOM 1290 O O . ALA A 1 183 ? -15.659 9.037 18.789 1.00 73.25 183 ALA A O 1
ATOM 1291 N N . LEU A 1 184 ? -16.686 10.278 17.196 1.00 75.38 184 LEU A N 1
ATOM 1292 C CA . LEU A 1 184 ? -17.027 11.366 18.102 1.00 75.38 184 LEU A CA 1
ATOM 1293 C C . LEU A 1 184 ? -18.097 10.877 19.090 1.00 75.38 184 LEU A C 1
ATOM 1295 O O . LEU A 1 184 ? -19.030 10.179 18.683 1.00 75.38 184 LEU A O 1
ATOM 1299 N N . PRO A 1 185 ? -17.958 11.201 20.385 1.00 67.31 185 PRO A N 1
ATOM 1300 C CA . PRO A 1 185 ? -19.059 11.033 21.319 1.00 67.31 185 PRO A CA 1
ATOM 1301 C C . PRO A 1 185 ? -20.241 11.881 20.838 1.00 67.31 185 PRO A C 1
ATOM 1303 O O . PRO A 1 185 ? -20.020 12.970 20.305 1.00 67.31 185 PRO A O 1
ATOM 1306 N N . ASP A 1 186 ? -21.472 11.390 21.029 1.00 64.88 186 ASP A N 1
ATOM 1307 C CA . ASP A 1 186 ? -22.658 12.242 20.897 1.00 64.88 186 ASP A CA 1
ATOM 1308 C C . ASP A 1 186 ? -22.391 13.495 21.732 1.00 64.88 186 ASP A C 1
ATOM 1310 O O . ASP A 1 186 ? -22.083 13.389 22.926 1.00 64.88 186 ASP A O 1
ATOM 1314 N N . GLU A 1 187 ? -22.439 14.672 21.102 1.00 59.53 187 GLU A N 1
ATOM 1315 C CA . GLU A 1 187 ? -22.469 15.917 21.852 1.00 59.53 187 GLU A CA 1
ATOM 1316 C C . GLU A 1 187 ? -23.658 15.790 22.792 1.00 59.53 187 GLU A C 1
ATOM 1318 O O . GLU A 1 187 ? -24.809 15.774 22.353 1.00 59.53 187 GLU A O 1
ATOM 1323 N N . VAL A 1 188 ? -23.374 15.615 24.086 1.00 56.59 188 VAL A N 1
ATOM 1324 C CA . VAL A 1 188 ? -24.379 15.671 25.138 1.00 56.59 188 VAL A CA 1
ATOM 1325 C C . VAL A 1 188 ? -25.085 16.988 24.902 1.00 56.59 188 VAL A C 1
ATOM 1327 O O . VAL A 1 188 ? -24.488 18.041 25.131 1.00 56.59 188 VAL A O 1
ATOM 1330 N N . ALA A 1 189 ? -26.301 16.919 24.350 1.00 56.62 189 ALA A N 1
ATOM 1331 C CA . ALA A 1 189 ? -27.115 18.082 24.073 1.00 56.62 189 ALA A CA 1
ATOM 1332 C C . ALA A 1 189 ? -27.117 18.886 25.365 1.00 56.62 189 ALA A C 1
ATOM 1334 O O . ALA A 1 189 ? -27.649 18.422 26.376 1.00 56.62 189 ALA A O 1
ATOM 1335 N N . SER A 1 190 ? -26.402 20.016 25.345 1.00 53.44 190 SER A N 1
ATOM 1336 C CA . SER A 1 190 ? -26.244 20.885 26.501 1.00 53.44 190 SER A CA 1
ATOM 1337 C C . SER A 1 190 ? -27.630 21.052 27.092 1.00 53.44 190 SER A C 1
ATOM 1339 O O . SER A 1 190 ? -28.544 21.457 26.368 1.00 53.44 190 SER A O 1
ATOM 1341 N N . ALA A 1 191 ? -27.805 20.614 28.343 1.00 57.12 191 ALA A N 1
ATOM 1342 C CA . ALA A 1 191 ? -29.064 20.708 29.054 1.00 57.12 191 ALA A CA 1
ATOM 1343 C C . ALA A 1 191 ? -29.451 22.185 29.047 1.00 57.12 191 ALA A C 1
ATOM 1345 O O . ALA A 1 191 ? -28.958 22.974 29.852 1.00 57.12 191 ALA A O 1
ATOM 1346 N N . ARG A 1 192 ? -30.262 22.574 28.057 1.00 57.22 192 ARG A N 1
ATOM 1347 C CA . ARG A 1 192 ? -30.777 23.924 27.899 1.00 57.22 192 ARG A CA 1
ATOM 1348 C C . ARG A 1 192 ? -31.474 24.210 29.213 1.00 57.22 192 ARG A C 1
ATOM 1350 O O . ARG A 1 192 ? -32.481 23.573 29.510 1.00 57.22 192 ARG A O 1
ATOM 1357 N N . ALA A 1 193 ? -30.853 25.083 30.003 1.00 57.59 193 ALA A N 1
ATOM 1358 C CA . ALA A 1 193 ? -31.258 25.407 31.355 1.00 57.59 193 ALA A CA 1
ATOM 1359 C C . ALA A 1 193 ? -32.781 25.537 31.407 1.00 57.59 193 ALA A C 1
ATOM 1361 O O . ALA A 1 193 ? -33.363 26.319 30.649 1.00 57.59 193 ALA A O 1
ATOM 1362 N N . ALA A 1 194 ? -33.413 24.723 32.253 1.00 58.78 194 ALA A N 1
ATOM 1363 C CA . ALA A 1 194 ? -34.826 24.840 32.554 1.00 58.78 194 ALA A CA 1
ATOM 1364 C C . ALA A 1 194 ? -35.060 26.263 33.074 1.00 58.78 194 ALA A C 1
ATOM 1366 O O . ALA A 1 194 ? -34.692 26.605 34.195 1.00 58.78 194 ALA A O 1
ATOM 1367 N N . ARG A 1 195 ? -35.580 27.127 32.201 1.00 64.44 195 ARG A N 1
ATOM 1368 C CA . ARG A 1 195 ? -35.912 28.507 32.529 1.00 64.44 195 ARG A CA 1
ATOM 1369 C C . ARG A 1 195 ? -37.120 28.451 33.473 1.00 64.44 195 ARG A C 1
ATOM 1371 O O . ARG A 1 195 ? -38.117 27.839 33.088 1.00 64.44 195 ARG A O 1
ATOM 1378 N N . PRO A 1 196 ? -37.059 29.027 34.685 1.00 64.62 196 PRO A N 1
ATOM 1379 C CA . PRO A 1 196 ? -38.202 29.006 35.583 1.00 64.62 196 PRO A CA 1
ATOM 1380 C C . PRO A 1 196 ? -39.345 29.818 34.963 1.00 64.62 196 PRO A C 1
ATOM 1382 O O . PRO A 1 196 ? -39.157 30.964 34.547 1.00 64.62 196 PRO A O 1
ATOM 1385 N N . LEU A 1 197 ? -40.520 29.194 34.865 1.00 62.91 197 LEU A N 1
ATOM 1386 C CA . LEU A 1 197 ? -41.783 29.872 34.595 1.00 62.91 197 LEU A CA 1
ATOM 1387 C C . LEU A 1 197 ? -42.111 30.716 35.829 1.00 62.91 197 LEU A C 1
ATOM 1389 O O . LEU A 1 197 ? -42.440 30.170 36.878 1.00 62.91 197 LEU A O 1
ATOM 1393 N N . HIS A 1 198 ? -41.981 32.035 35.706 1.00 54.41 198 HIS A N 1
ATOM 1394 C CA . HIS A 1 198 ? -42.628 32.951 36.636 1.00 54.41 198 HIS A CA 1
ATOM 1395 C C . HIS A 1 198 ? -44.141 32.851 36.413 1.00 54.41 198 HIS A C 1
ATOM 1397 O O . HIS A 1 198 ? -44.623 33.180 35.328 1.00 54.41 198 HIS A O 1
ATOM 1403 N N . VAL A 1 199 ? -44.845 32.360 37.433 1.00 59.09 199 VAL A N 1
ATOM 1404 C CA . VAL A 1 199 ? -46.286 32.545 37.650 1.00 59.09 199 VAL A CA 1
ATOM 1405 C C . VAL A 1 199 ? -46.433 33.501 38.821 1.00 59.09 199 VAL A C 1
ATOM 1407 O O . VAL A 1 199 ? -45.659 33.326 39.792 1.00 59.09 199 VAL A O 1
#

Sequence (199 aa):
MDDHLTVLLPIAAVWLAAGIVADGLPRLDRARALRRRTGWLSTLTLTGLGLTAAVLIAGLQSAGTTPVDRAAAGLALATAPAAVVALCTVRRVRRLRAGAGAFAAAPDTPAPHGLRAAAAHPLIGLPLQVTALALVPALVSAAGVDLLAGPAVTGPALTVGALGVTVIGVRHALRHNRLCERALPDEVASARAARPLHV

Organism: NCBI:txid1450148